Protein AF-A0A835YB53-F1 (afdb_monomer_lite)

Secondary structure (DSSP, 8-state):
-------SS-TTTT----EEEE-TT-SSPEEE-HHHHTTTBHHHHTSPPPTTSPPEEEE-TT-BPTT-SSBPPHHHHHHHHHHHHHHTTS-TT------SBHHHHHHHHHHHHHTTB-HHHHHHHHHHHHH-TT-EEEEEETTEEEEEESSSEEEEEETTEEEEEE-TTT-S-S-EEEE-HHHHTTTTTTHHHHHHHHHHHHHHHHHHTT-HHHHHHHHHHHHHHHTTGGGBTTTTTHHHHS-HHHHHT--HHHHHHHHHHHHHH--S-------SEEEEE--SHHHHHHHT--TT-EEEEEEEE-STTEEEEEETTEEEEEE--SS---HHHHHHHHHHHHHHHHH--

Structure (mmCIF, N/CA/C/O backbone):
data_AF-A0A835YB53-F1
#
_entry.id   AF-A0A835YB53-F1
#
loop_
_atom_site.group_PDB
_atom_site.id
_atom_site.type_symbol
_atom_site.label_atom_id
_atom_site.label_alt_id
_atom_site.label_comp_id
_atom_site.label_asym_id
_atom_site.label_entity_id
_atom_site.label_seq_id
_atom_site.pdbx_PDB_ins_code
_atom_site.Cartn_x
_atom_site.Cartn_y
_atom_site.Cartn_z
_atom_site.occupancy
_atom_site.B_iso_or_equiv
_atom_site.auth_seq_id
_atom_site.auth_comp_id
_atom_site.auth_asym_id
_atom_site.auth_atom_id
_atom_site.pdbx_PDB_model_num
ATOM 1 N N . MET A 1 1 ? -33.691 -29.626 8.135 1.00 42.00 1 MET A N 1
ATOM 2 C CA . MET A 1 1 ? -33.142 -28.357 8.665 1.00 42.00 1 MET A CA 1
ATOM 3 C C . MET A 1 1 ? -33.531 -27.221 7.731 1.00 42.00 1 MET A C 1
ATOM 5 O O . MET A 1 1 ? -33.047 -27.177 6.607 1.00 42.00 1 MET A O 1
ATOM 9 N N . ALA A 1 2 ? -34.463 -26.361 8.144 1.00 35.12 2 ALA A N 1
ATOM 10 C CA . ALA A 1 2 ? -34.908 -25.233 7.330 1.00 35.12 2 ALA A CA 1
ATOM 11 C C . ALA A 1 2 ? -33.816 -24.149 7.291 1.00 35.12 2 ALA A C 1
ATOM 13 O O . ALA A 1 2 ? -33.402 -23.645 8.334 1.00 35.12 2 ALA A O 1
ATOM 14 N N . LYS A 1 3 ? -33.339 -23.796 6.090 1.00 44.06 3 LYS A N 1
ATOM 15 C CA . LYS A 1 3 ? -32.447 -22.647 5.881 1.00 44.06 3 LYS A CA 1
ATOM 16 C C . LYS A 1 3 ? -33.214 -21.373 6.246 1.00 44.06 3 LYS A C 1
ATOM 18 O O . LYS A 1 3 ? -34.128 -20.974 5.528 1.00 44.06 3 LYS A O 1
ATOM 23 N N . ARG A 1 4 ? -32.856 -20.753 7.373 1.00 47.12 4 ARG A N 1
ATOM 24 C CA . ARG A 1 4 ? -33.395 -19.464 7.827 1.00 47.12 4 ARG A CA 1
ATOM 25 C C . ARG A 1 4 ? -33.075 -18.413 6.752 1.00 47.12 4 ARG A C 1
ATOM 27 O O . ARG A 1 4 ? -31.906 -18.102 6.532 1.00 47.12 4 ARG A O 1
ATOM 34 N N . LYS A 1 5 ? -34.094 -17.914 6.041 1.00 45.28 5 LYS A N 1
ATOM 35 C CA . LYS A 1 5 ? -33.962 -16.753 5.145 1.00 45.28 5 LYS A CA 1
ATOM 36 C C . LYS A 1 5 ? -33.537 -15.563 6.011 1.00 45.28 5 LYS A C 1
ATOM 38 O O . LYS A 1 5 ? -34.295 -15.171 6.894 1.00 45.28 5 LYS A O 1
ATOM 43 N N . ARG A 1 6 ? -32.326 -15.036 5.802 1.00 48.75 6 ARG A N 1
ATOM 44 C CA . ARG A 1 6 ? -31.906 -13.762 6.402 1.00 48.75 6 ARG A CA 1
ATOM 45 C C . ARG A 1 6 ? -32.779 -12.664 5.794 1.00 48.75 6 ARG A C 1
ATOM 47 O O . ARG A 1 6 ? -32.814 -12.536 4.571 1.00 48.75 6 ARG A O 1
ATOM 54 N N . GLY A 1 7 ? -33.536 -11.967 6.638 1.00 51.72 7 GLY A N 1
ATOM 55 C CA . GLY A 1 7 ? -34.230 -10.742 6.255 1.00 51.72 7 GLY A CA 1
ATOM 56 C C . GLY A 1 7 ? -33.231 -9.615 5.961 1.00 51.72 7 GLY A C 1
ATOM 57 O O . GLY A 1 7 ? -32.035 -9.789 6.201 1.00 51.72 7 GLY A O 1
ATOM 58 N N . PRO A 1 8 ? -33.704 -8.485 5.414 1.00 53.25 8 PRO A N 1
ATOM 59 C CA . PRO A 1 8 ? -32.881 -7.299 5.170 1.00 53.25 8 PRO A CA 1
ATOM 60 C C . PRO A 1 8 ? -32.397 -6.623 6.463 1.00 53.25 8 PRO A C 1
ATOM 62 O O . PRO A 1 8 ? -31.444 -5.851 6.415 1.00 53.25 8 PRO A O 1
ATOM 65 N N . ASP A 1 9 ? -33.010 -6.944 7.603 1.00 55.47 9 ASP A N 1
ATOM 66 C CA . ASP A 1 9 ? -32.601 -6.458 8.915 1.00 55.47 9 ASP A CA 1
ATOM 67 C C . ASP A 1 9 ? -31.325 -7.190 9.357 1.00 55.47 9 ASP A C 1
ATOM 69 O O . ASP A 1 9 ? -31.283 -8.422 9.470 1.00 55.47 9 ASP A O 1
ATOM 73 N N . GLY A 1 10 ? -30.239 -6.430 9.527 1.00 59.22 10 GLY A N 1
ATOM 74 C CA . GLY A 1 10 ? -28.956 -6.961 9.976 1.00 59.22 10 GLY A CA 1
ATOM 75 C C . GLY A 1 10 ? -29.070 -7.650 11.345 1.00 59.22 10 GLY A C 1
ATOM 76 O O . GLY A 1 10 ? -30.003 -7.382 12.097 1.00 59.22 10 GLY A O 1
ATOM 77 N N . PRO A 1 11 ? -28.110 -8.511 11.726 1.00 64.00 11 PRO A N 1
ATOM 78 C CA . PRO A 1 11 ? -28.128 -9.273 12.983 1.00 64.00 11 PRO A CA 1
ATOM 79 C C . PRO A 1 11 ? -28.218 -8.437 14.279 1.00 64.00 11 PRO A C 1
ATOM 81 O O . PRO A 1 11 ? -28.291 -9.023 15.356 1.00 64.00 11 PRO A O 1
ATOM 84 N N . LEU A 1 12 ? -28.192 -7.103 14.189 1.00 69.25 12 LEU A N 1
ATOM 85 C CA . LEU A 1 12 ? -28.207 -6.158 15.307 1.00 69.25 12 LEU A CA 1
ATOM 86 C C . LEU A 1 12 ? -29.325 -5.110 15.221 1.00 69.25 12 LEU A C 1
ATOM 88 O O . LEU A 1 12 ? -29.308 -4.185 16.022 1.00 69.25 12 LEU A O 1
ATOM 92 N N . SER A 1 13 ? -30.289 -5.226 14.297 1.00 64.38 13 SER A N 1
ATOM 93 C CA . SER A 1 13 ? -31.378 -4.233 14.160 1.00 64.38 13 SER A CA 1
ATOM 94 C C . SER A 1 13 ? -32.133 -3.963 15.468 1.00 64.38 13 SER A C 1
ATOM 96 O O . SER A 1 13 ? -32.636 -2.862 15.672 1.00 64.38 13 SER A O 1
ATOM 98 N N . ASP A 1 14 ? -32.154 -4.954 16.363 1.00 69.56 14 ASP A N 1
ATOM 99 C CA . ASP A 1 14 ? -32.942 -4.942 17.596 1.00 69.56 14 ASP A CA 1
ATOM 100 C C . ASP A 1 14 ? -32.081 -4.787 18.868 1.00 69.56 14 ASP A C 1
ATOM 102 O O . ASP A 1 14 ? -32.617 -4.799 19.976 1.00 69.56 14 ASP A O 1
ATOM 106 N N . SER A 1 15 ? -30.751 -4.668 18.744 1.00 80.75 15 SER A N 1
ATOM 107 C CA . SER A 1 15 ? -29.845 -4.528 19.894 1.00 80.75 15 SER A CA 1
ATOM 108 C C . SER A 1 15 ? -29.318 -3.097 19.982 1.00 80.75 15 SER A C 1
ATOM 110 O O . SER A 1 15 ? -28.676 -2.644 19.037 1.00 80.75 15 SER A O 1
ATOM 112 N N . PRO A 1 16 ? -29.519 -2.378 21.101 1.00 86.75 16 PRO A N 1
ATOM 113 C CA . PRO A 1 16 ? -28.898 -1.074 21.278 1.00 86.75 16 PRO A CA 1
ATOM 114 C C . PRO A 1 16 ? -27.367 -1.213 21.416 1.00 86.75 16 PRO A C 1
ATOM 116 O O . PRO A 1 16 ? -26.890 -2.237 21.921 1.00 86.75 16 PRO A O 1
ATOM 119 N N . PRO A 1 17 ? -26.594 -0.189 21.011 1.00 91.62 17 PRO A N 1
ATOM 120 C CA . PRO A 1 17 ? -25.163 -0.108 21.293 1.00 91.62 17 PRO A CA 1
ATOM 121 C C . PRO A 1 17 ? -24.882 -0.131 22.803 1.00 91.62 17 PRO A C 1
ATOM 123 O O . PRO A 1 17 ? -25.470 0.637 23.562 1.00 91.62 17 PRO A O 1
ATOM 126 N N . ASP A 1 18 ? -23.970 -1.001 23.233 1.00 93.25 18 ASP A N 1
ATOM 127 C CA . ASP A 1 18 ? -23.586 -1.241 24.633 1.00 93.25 18 ASP A CA 1
ATOM 128 C C . ASP A 1 18 ? -22.121 -0.858 24.930 1.00 93.25 18 ASP A C 1
ATOM 130 O O . ASP A 1 18 ? -21.616 -1.083 26.032 1.00 93.25 18 ASP A O 1
ATOM 134 N N . LEU A 1 19 ? -21.435 -0.252 23.957 1.00 95.19 19 LEU A N 1
ATOM 135 C CA . LEU A 1 19 ? -20.075 0.272 24.061 1.00 95.19 19 LEU A CA 1
ATOM 136 C C . LEU A 1 19 ? -20.042 1.738 23.617 1.00 95.19 19 LEU A C 1
ATOM 138 O O . LEU A 1 19 ? -20.532 2.078 22.540 1.00 95.19 19 LEU A O 1
ATOM 142 N N . HIS A 1 20 ? -19.411 2.594 24.418 1.00 96.25 20 HIS A N 1
ATOM 143 C CA . HIS A 1 20 ? -19.187 4.007 24.122 1.00 96.25 20 HIS A CA 1
ATOM 144 C C . HIS A 1 20 ? -17.694 4.285 23.973 1.00 96.25 20 HIS A C 1
ATOM 146 O O . HIS A 1 20 ? -16.944 4.221 24.947 1.00 96.25 20 HIS A O 1
ATOM 152 N N . ILE A 1 21 ? -17.261 4.625 22.761 1.00 97.44 21 ILE A N 1
ATOM 153 C CA . ILE A 1 21 ? -15.858 4.928 22.473 1.00 97.44 21 ILE A CA 1
ATOM 154 C C . ILE A 1 21 ? -15.637 6.432 22.612 1.00 97.44 21 ILE A C 1
ATOM 156 O O . ILE A 1 21 ? -16.241 7.229 21.890 1.00 97.44 21 ILE A O 1
ATOM 160 N N . LEU A 1 22 ? -14.778 6.825 23.548 1.00 97.31 22 LEU A N 1
ATOM 161 C CA . LEU A 1 22 ? -14.432 8.220 23.808 1.00 97.31 22 LEU A CA 1
ATOM 162 C C . LEU A 1 22 ? -13.214 8.580 22.958 1.00 97.31 22 LEU A C 1
ATOM 164 O O . LEU A 1 22 ? -12.180 7.927 23.064 1.00 97.31 22 LEU A O 1
ATOM 168 N N . VAL A 1 23 ? -13.311 9.619 22.129 1.00 96.81 23 VAL A N 1
ATOM 169 C CA . VAL A 1 23 ? -12.220 10.049 21.238 1.00 96.81 23 VAL A CA 1
ATOM 170 C C . VAL A 1 23 ? -11.933 11.530 21.448 1.00 96.81 23 VAL A C 1
ATOM 172 O O . VAL A 1 23 ? -12.825 12.300 21.806 1.00 96.81 23 VAL A O 1
ATOM 175 N N . ALA A 1 24 ? -10.674 11.937 21.282 1.00 93.25 24 ALA A N 1
ATOM 176 C CA . ALA A 1 24 ? -10.279 13.325 21.482 1.00 93.25 24 ALA A CA 1
ATOM 177 C C . ALA A 1 24 ? -11.015 14.258 20.506 1.00 93.25 24 ALA A C 1
ATOM 179 O O . ALA A 1 24 ? -11.226 13.921 19.341 1.00 93.25 24 ALA A O 1
ATOM 180 N N . GLY A 1 25 ? -11.403 15.442 20.989 1.00 90.06 25 GLY A N 1
ATOM 181 C CA . GLY A 1 25 ? -12.075 16.459 20.174 1.00 90.06 25 GLY A CA 1
ATOM 182 C C . GLY A 1 25 ? -13.546 16.174 19.850 1.00 90.06 25 GLY A C 1
ATOM 183 O O . GLY A 1 25 ? -14.129 16.907 19.055 1.00 90.06 25 GLY A O 1
ATOM 184 N N . ARG A 1 26 ? -14.157 15.144 20.450 1.00 94.31 26 ARG A N 1
ATOM 185 C CA . ARG A 1 26 ? -15.582 14.831 20.287 1.00 94.31 26 ARG A CA 1
ATOM 186 C C . ARG A 1 26 ? -16.303 14.885 21.634 1.00 94.31 26 ARG A C 1
ATOM 188 O O . ARG A 1 26 ? -15.835 14.290 22.602 1.00 94.31 26 ARG A O 1
ATOM 195 N N . GLU A 1 27 ? -17.431 15.593 21.684 1.00 91.50 27 GLU A N 1
ATOM 196 C CA . GLU A 1 27 ? -18.268 15.683 22.891 1.00 91.50 27 GLU A CA 1
ATOM 197 C C . GLU A 1 27 ? -19.081 14.402 23.113 1.00 91.50 27 GLU A C 1
ATOM 199 O O . GLU A 1 27 ? -19.131 13.878 24.224 1.00 91.50 27 GLU A O 1
ATOM 204 N N . GLU A 1 28 ? -19.674 13.865 22.044 1.00 95.19 28 GLU A N 1
ATOM 205 C CA . GLU A 1 28 ? -20.476 12.643 22.100 1.00 95.19 28 GLU A CA 1
ATOM 206 C C . GLU A 1 28 ? -19.634 11.388 21.822 1.00 95.19 28 GLU A C 1
ATOM 208 O O . GLU A 1 28 ? -18.841 11.377 20.874 1.00 95.19 28 GLU A O 1
ATOM 213 N N . PRO A 1 29 ? -19.818 10.299 22.589 1.00 95.75 29 PRO A N 1
ATOM 214 C CA . PRO A 1 29 ? -19.132 9.039 22.334 1.00 95.75 29 PRO A CA 1
ATOM 215 C C . PRO A 1 29 ? -19.563 8.421 20.999 1.00 95.75 29 PRO A C 1
ATOM 217 O O . PRO A 1 29 ? -20.698 8.588 20.556 1.00 95.75 29 PRO A O 1
ATOM 220 N N . LEU A 1 30 ? -18.676 7.641 20.380 1.00 96.00 30 LEU A N 1
ATOM 221 C CA . LEU A 1 30 ? -19.058 6.789 19.254 1.00 96.00 30 LEU A CA 1
ATOM 222 C C . LEU A 1 30 ? -19.761 5.533 19.793 1.00 96.00 30 LEU A C 1
ATOM 224 O O . LEU A 1 30 ? -19.142 4.783 20.557 1.00 96.00 30 LEU A O 1
ATOM 228 N N . PRO A 1 31 ? -21.024 5.275 19.414 1.00 95.38 31 PRO A N 1
ATOM 229 C CA . PRO A 1 31 ? -21.736 4.086 19.853 1.00 95.38 31 PRO A CA 1
ATOM 230 C C . PRO A 1 31 ? -21.292 2.855 19.053 1.00 95.38 31 PRO A C 1
ATOM 232 O O . PRO A 1 31 ? -21.197 2.891 17.823 1.00 95.38 31 PRO A O 1
ATOM 235 N N . ALA A 1 32 ? -21.065 1.737 19.739 1.00 95.31 32 ALA A N 1
ATOM 236 C CA . ALA A 1 32 ? -20.763 0.453 19.118 1.00 95.31 32 ALA A CA 1
ATOM 237 C C . ALA A 1 32 ? -21.329 -0.727 19.925 1.00 95.31 32 ALA A C 1
ATOM 239 O O . ALA A 1 32 ? -21.814 -0.572 21.043 1.00 95.31 32 ALA A O 1
ATOM 240 N N . HIS A 1 33 ? -21.245 -1.922 19.346 1.00 94.50 33 HIS A N 1
ATOM 241 C CA . HIS A 1 33 ? -21.621 -3.177 19.983 1.00 94.50 33 HIS A CA 1
ATOM 242 C C . HIS A 1 33 ? -20.369 -3.900 20.471 1.00 94.50 33 HIS A C 1
ATOM 244 O O . HIS A 1 33 ? -19.567 -4.389 19.666 1.00 94.50 33 HIS A O 1
ATOM 250 N N . ARG A 1 34 ? -20.225 -4.017 21.788 1.00 93.81 34 ARG A N 1
ATOM 251 C CA . ARG A 1 34 ? -19.113 -4.703 22.441 1.00 93.81 34 ARG A CA 1
ATOM 252 C C . ARG A 1 34 ? -18.959 -6.127 21.917 1.00 93.81 34 ARG A C 1
ATOM 254 O O . ARG A 1 34 ? -17.854 -6.521 21.569 1.00 93.81 34 ARG A O 1
ATOM 261 N N . ARG A 1 35 ? -20.069 -6.864 21.789 1.00 92.06 35 ARG A N 1
ATOM 262 C CA . ARG A 1 35 ? -20.091 -8.250 21.279 1.00 92.06 35 ARG A CA 1
ATOM 263 C C . ARG A 1 35 ? -19.548 -8.402 19.861 1.00 92.06 35 ARG A C 1
ATOM 265 O O . ARG A 1 35 ? -19.091 -9.481 19.508 1.00 92.06 35 ARG A O 1
ATOM 272 N N . VAL A 1 36 ? -19.660 -7.364 19.033 1.00 93.31 36 VAL A N 1
ATOM 273 C CA . VAL A 1 36 ? -19.078 -7.373 17.686 1.00 93.31 36 VAL A CA 1
ATOM 274 C C . VAL A 1 36 ? -17.593 -7.097 17.793 1.00 93.31 36 VAL A C 1
ATOM 276 O O . VAL A 1 36 ? -16.787 -7.871 17.292 1.00 93.31 36 VAL A O 1
ATOM 279 N N . LEU A 1 37 ? -17.230 -6.001 18.459 1.00 95.62 37 LEU A N 1
ATOM 280 C CA . LEU A 1 37 ? -15.846 -5.552 18.504 1.00 95.62 37 LEU A CA 1
ATOM 281 C C . LEU A 1 37 ? -14.935 -6.515 19.273 1.00 95.62 37 LEU A C 1
ATOM 283 O O . LEU A 1 37 ? -13.789 -6.660 18.875 1.00 95.62 37 LEU A O 1
ATOM 287 N N . SER A 1 38 ? -15.421 -7.234 20.289 1.00 95.06 38 SER A N 1
ATOM 288 C CA . SER A 1 38 ? -14.625 -8.239 21.012 1.00 95.06 38 SER A CA 1
ATOM 289 C C . SER A 1 38 ? -14.175 -9.406 20.127 1.00 95.06 38 SER A C 1
ATOM 291 O O . SER A 1 38 ? -13.165 -10.034 20.409 1.00 95.06 38 SER A O 1
ATOM 293 N N . LEU A 1 39 ? -14.880 -9.684 19.022 1.00 94.12 39 LEU A N 1
ATOM 294 C CA . LEU A 1 39 ? -14.461 -10.698 18.043 1.00 94.12 39 LEU A CA 1
ATOM 295 C C . LEU A 1 39 ? -13.288 -10.229 17.174 1.00 94.12 39 LEU A C 1
ATOM 297 O O . LEU A 1 39 ? -12.616 -11.051 16.555 1.00 94.12 39 LEU A O 1
ATOM 301 N N . PHE A 1 40 ? -13.080 -8.914 17.084 1.00 95.38 40 PHE A N 1
ATOM 302 C CA . PHE A 1 40 ? -12.154 -8.302 16.135 1.00 95.38 40 PHE A CA 1
ATOM 303 C C . PHE A 1 40 ? -11.129 -7.374 16.782 1.00 95.38 40 PHE A C 1
ATOM 305 O O . PHE A 1 40 ? -10.288 -6.871 16.056 1.00 95.38 40 PHE A O 1
ATOM 312 N N . SER A 1 41 ? -11.178 -7.139 18.094 1.00 96.94 41 SER A N 1
ATOM 313 C CA . SER A 1 41 ? -10.250 -6.294 18.845 1.00 96.94 41 SER A CA 1
ATOM 314 C C . SER A 1 41 ? -9.908 -6.961 20.171 1.00 96.94 41 SER A C 1
ATOM 316 O O . SER A 1 41 ? -10.760 -7.076 21.055 1.00 96.94 41 SER A O 1
ATOM 318 N N . GLY A 1 42 ? -8.638 -7.339 20.329 1.00 95.50 42 GLY A N 1
ATOM 319 C CA . GLY A 1 42 ? -8.133 -7.903 21.583 1.00 95.50 42 GLY A CA 1
ATOM 320 C C . GLY A 1 42 ? -8.248 -6.932 22.763 1.00 95.50 42 GLY A C 1
ATOM 321 O O . GLY A 1 42 ? -8.465 -7.357 23.896 1.00 95.50 42 GLY A O 1
ATOM 322 N N . VAL A 1 43 ? -8.182 -5.620 22.505 1.00 95.88 43 VAL A N 1
ATOM 323 C CA . VAL A 1 43 ? -8.392 -4.595 23.541 1.00 95.88 43 VAL A CA 1
ATOM 324 C C . VAL A 1 43 ? -9.839 -4.591 24.027 1.00 95.88 43 VAL A C 1
ATOM 326 O O . VAL A 1 43 ? -10.070 -4.578 25.234 1.00 95.88 43 VAL A O 1
ATOM 329 N N . VAL A 1 44 ? -10.817 -4.626 23.114 1.00 95.56 44 VAL A N 1
ATOM 330 C CA . VAL A 1 44 ? -12.240 -4.604 23.491 1.00 95.56 44 VAL A CA 1
ATOM 331 C C . VAL A 1 44 ? -12.660 -5.889 24.201 1.00 95.56 44 VAL A C 1
ATOM 333 O O . VAL A 1 44 ? -13.456 -5.828 25.141 1.00 95.56 44 VAL A O 1
ATOM 336 N N . ASP A 1 45 ? -12.114 -7.037 23.798 1.00 93.88 45 ASP A N 1
ATOM 337 C CA . ASP A 1 45 ? -12.358 -8.317 24.472 1.00 93.88 45 ASP A CA 1
ATOM 338 C C . ASP A 1 45 ? -11.983 -8.256 25.964 1.00 93.88 45 ASP A C 1
ATOM 340 O O . ASP A 1 45 ? -12.768 -8.658 26.826 1.00 93.88 45 ASP A O 1
ATOM 344 N N . GLY A 1 46 ? -10.851 -7.617 26.281 1.00 92.06 46 GLY A N 1
ATOM 345 C CA . GLY A 1 46 ? -10.343 -7.457 27.645 1.00 92.06 46 GLY A CA 1
ATOM 346 C C . GLY A 1 46 ? -10.994 -6.358 28.497 1.00 92.06 46 GLY A C 1
ATOM 347 O O . GLY A 1 46 ? -10.634 -6.219 29.667 1.00 92.06 46 GLY A O 1
ATOM 348 N N . LEU A 1 47 ? -11.927 -5.556 27.968 1.00 92.44 47 LEU A N 1
ATOM 349 C CA . LEU A 1 47 ? -12.540 -4.470 28.748 1.00 92.44 47 LEU A CA 1
ATOM 350 C C . LEU A 1 47 ? -13.377 -5.021 29.924 1.00 92.44 47 LEU A C 1
ATOM 352 O O . LEU A 1 47 ? -14.029 -6.054 29.787 1.00 92.44 47 LEU A O 1
ATOM 356 N N . PRO A 1 48 ? -13.481 -4.338 31.073 1.00 89.00 48 PRO A N 1
ATOM 357 C CA . PRO A 1 48 ? -14.427 -4.740 32.113 1.00 89.00 48 PRO A CA 1
ATOM 358 C C . PRO A 1 48 ? -15.870 -4.598 31.606 1.00 89.00 48 PRO A C 1
ATOM 360 O O . PRO A 1 48 ? -16.168 -3.705 30.815 1.00 89.00 48 PRO A O 1
ATOM 363 N N . SER A 1 49 ? -16.764 -5.497 32.018 1.00 82.88 49 SER A N 1
ATOM 364 C CA . SER A 1 49 ? -18.200 -5.361 31.734 1.00 82.88 49 SER A CA 1
ATOM 365 C C . SER A 1 49 ? -18.868 -4.553 32.840 1.00 82.88 49 SER A C 1
ATOM 367 O O . SER A 1 49 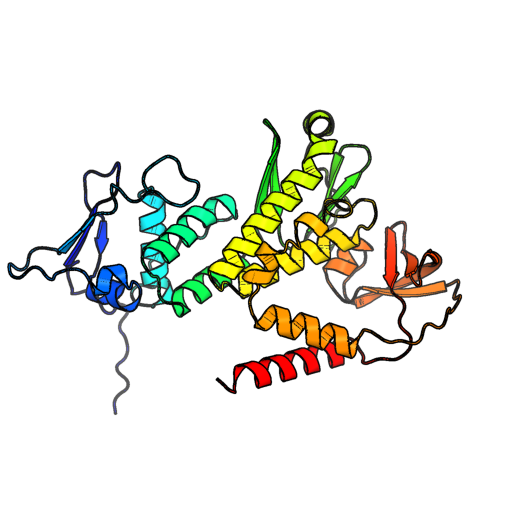? -18.642 -4.827 34.019 1.00 82.88 49 SER A O 1
ATOM 369 N N . ASN A 1 50 ? -19.713 -3.594 32.470 1.00 81.94 50 ASN A N 1
ATOM 370 C CA . ASN A 1 50 ? -20.507 -2.846 33.437 1.00 81.94 50 ASN A CA 1
ATOM 371 C C . ASN A 1 50 ? -21.670 -3.707 33.955 1.00 81.94 50 ASN A C 1
ATOM 373 O O . ASN A 1 50 ? -22.448 -4.264 33.181 1.00 81.94 50 ASN A O 1
ATOM 377 N N . THR A 1 51 ? -21.784 -3.832 35.277 1.00 78.12 51 THR A N 1
ATOM 378 C CA . THR A 1 51 ? -22.818 -4.642 35.946 1.00 78.12 51 THR A CA 1
ATOM 379 C C . THR A 1 51 ? -24.143 -3.903 36.129 1.00 78.12 51 THR A C 1
ATOM 381 O O . THR A 1 51 ? -25.156 -4.533 36.421 1.00 78.12 51 THR A O 1
ATOM 384 N N . ASP A 1 52 ? -24.151 -2.583 35.944 1.00 82.44 52 ASP A N 1
ATOM 385 C CA . ASP A 1 52 ? -25.309 -1.697 36.104 1.00 82.44 52 ASP A CA 1
ATOM 386 C C . ASP A 1 52 ? -26.142 -1.530 34.818 1.00 82.44 52 ASP A C 1
ATOM 388 O O . ASP A 1 52 ? -27.141 -0.813 34.812 1.00 82.44 52 ASP A O 1
ATOM 392 N N . GLY A 1 53 ? -25.746 -2.200 33.730 1.00 79.31 53 GLY A N 1
ATOM 393 C CA . GLY A 1 53 ? -26.407 -2.115 32.426 1.00 79.31 53 GLY A CA 1
ATOM 394 C C . GLY A 1 53 ? -26.090 -0.842 31.636 1.00 79.31 53 GLY A C 1
ATOM 395 O O . GLY A 1 53 ? -26.657 -0.650 30.561 1.00 79.31 53 GLY A O 1
ATOM 396 N N . SER A 1 54 ? -25.194 0.019 32.132 1.00 86.88 54 SER A N 1
ATOM 397 C CA . SER A 1 54 ? -24.716 1.183 31.384 1.00 86.88 54 SER A CA 1
ATOM 398 C C . SER A 1 54 ? -23.747 0.775 30.261 1.00 86.88 54 SER A C 1
ATOM 400 O O . SER A 1 54 ? -23.048 -0.239 30.386 1.00 86.88 54 SER A O 1
ATOM 402 N N . PRO A 1 55 ? -23.656 1.552 29.162 1.00 89.81 55 PRO A N 1
ATOM 403 C CA . PRO A 1 55 ? -22.683 1.290 28.108 1.00 89.81 55 PRO A CA 1
ATOM 404 C C . PRO A 1 55 ? -21.252 1.288 28.649 1.00 89.81 55 PRO A C 1
ATOM 406 O O . PRO A 1 55 ? -20.854 2.184 29.395 1.00 89.81 55 PRO A O 1
ATOM 409 N N . THR A 1 56 ? -20.462 0.295 28.246 1.00 93.75 56 THR A N 1
ATOM 410 C CA . THR A 1 56 ? -19.058 0.196 28.659 1.00 93.75 56 THR A CA 1
ATOM 411 C C . THR A 1 56 ? -18.259 1.339 28.018 1.00 93.75 56 THR A C 1
ATOM 413 O O . THR A 1 56 ? -18.296 1.476 26.793 1.00 93.75 56 THR A O 1
ATOM 416 N N . PRO A 1 57 ? -17.521 2.161 28.784 1.00 94.19 57 PRO A N 1
ATOM 417 C CA . PRO A 1 57 ? -16.660 3.184 28.208 1.00 94.19 57 PRO A CA 1
ATOM 418 C C . PRO A 1 57 ? -15.348 2.571 27.701 1.00 94.19 57 PRO A C 1
ATOM 420 O O . PRO A 1 57 ? -14.684 1.815 28.410 1.00 94.19 57 PRO A O 1
ATOM 423 N N . TRP A 1 58 ? -14.938 2.946 26.492 1.00 96.12 58 TRP A N 1
ATOM 424 C CA . TRP A 1 58 ? -13.610 2.669 25.948 1.00 96.12 58 TRP A CA 1
ATOM 425 C C . TRP A 1 58 ? -12.924 3.989 25.597 1.00 96.12 58 TRP A C 1
ATOM 427 O O . TRP A 1 58 ? -13.325 4.672 24.658 1.00 96.12 58 TRP A O 1
ATOM 437 N N . ASP A 1 59 ? -11.922 4.386 26.383 1.00 96.19 59 ASP A N 1
ATOM 438 C CA . ASP A 1 59 ? -11.294 5.704 26.258 1.00 96.19 59 ASP A CA 1
ATOM 439 C C . ASP A 1 59 ? -10.058 5.686 25.347 1.00 96.19 59 ASP A C 1
ATOM 441 O O . ASP A 1 59 ? -9.023 5.120 25.696 1.00 96.19 59 ASP A O 1
ATOM 445 N N . LEU A 1 60 ? -10.165 6.340 24.189 1.00 96.94 60 LEU A N 1
ATOM 446 C CA . LEU A 1 60 ? -9.093 6.536 23.210 1.00 96.94 60 LEU A CA 1
ATOM 447 C C . LEU A 1 60 ? -8.559 7.977 23.191 1.00 96.94 60 LEU A C 1
ATOM 449 O O . LEU A 1 60 ? -7.712 8.303 22.362 1.00 96.94 60 LEU A O 1
ATOM 453 N N . ARG A 1 61 ? -9.010 8.867 24.088 1.00 96.44 61 ARG A N 1
ATOM 454 C CA . ARG A 1 61 ? -8.634 10.298 24.069 1.00 96.44 61 ARG A CA 1
ATOM 455 C C . ARG A 1 61 ? -7.140 10.551 24.279 1.00 96.44 61 ARG A C 1
ATOM 457 O O . ARG A 1 61 ? -6.649 11.605 23.888 1.00 96.44 61 ARG A O 1
ATOM 464 N N . GLY A 1 62 ? -6.432 9.605 24.896 1.00 94.88 62 GLY A N 1
ATOM 465 C CA . GLY A 1 62 ? -4.982 9.649 25.099 1.00 94.88 62 GLY A CA 1
ATOM 466 C C . GLY A 1 62 ? -4.172 8.794 24.121 1.00 94.88 62 GLY A C 1
ATOM 467 O O . GLY A 1 62 ? -2.952 8.746 24.251 1.00 94.88 62 GLY A O 1
ATOM 468 N N . LEU A 1 63 ? -4.813 8.097 23.173 1.00 96.44 63 LEU A N 1
ATOM 469 C CA . LEU A 1 63 ? -4.109 7.219 22.240 1.00 96.44 63 LEU A CA 1
ATOM 470 C C . LEU A 1 63 ? -3.395 8.054 21.171 1.00 96.44 63 LEU A C 1
ATOM 472 O O . LEU A 1 63 ? -4.046 8.628 20.301 1.00 96.44 63 LEU A O 1
ATOM 476 N N . VAL A 1 64 ? -2.064 8.089 21.225 1.00 97.00 64 VAL A N 1
ATOM 477 C CA . VAL A 1 64 ? -1.200 8.717 20.214 1.00 97.00 64 VAL A CA 1
ATOM 478 C C . VAL A 1 64 ? -0.582 7.616 19.358 1.00 97.00 64 VAL A C 1
ATOM 480 O O . VAL A 1 64 ? 0.039 6.695 19.886 1.00 97.00 64 VAL A O 1
ATOM 483 N N . LEU A 1 65 ? -0.788 7.689 18.043 1.00 96.12 65 LEU A N 1
ATOM 484 C CA . LEU A 1 65 ? -0.268 6.699 17.100 1.00 96.12 65 LEU A CA 1
ATOM 485 C C . LEU A 1 65 ? 1.213 6.959 16.789 1.00 96.12 65 LEU A C 1
ATOM 487 O O . LEU A 1 65 ? 1.703 8.081 16.902 1.00 96.12 65 LEU A O 1
ATOM 491 N N . GLU A 1 66 ? 1.929 5.913 16.376 1.00 93.06 66 GLU A N 1
ATOM 492 C CA . GLU A 1 66 ? 3.337 6.013 15.976 1.00 93.06 66 GLU A CA 1
ATOM 493 C C . GLU A 1 66 ? 3.528 7.079 14.878 1.00 93.06 66 GLU A C 1
ATOM 495 O O . GLU A 1 66 ? 2.908 7.012 13.819 1.00 93.06 66 GLU A O 1
ATOM 500 N N . GLY A 1 67 ? 4.404 8.058 15.128 1.00 89.12 67 GLY A N 1
ATOM 501 C CA . GLY A 1 67 ? 4.708 9.139 14.183 1.00 89.12 67 GLY A CA 1
ATOM 502 C C . GLY A 1 67 ? 3.751 10.335 14.224 1.00 89.12 67 GLY A C 1
ATOM 503 O O . GLY A 1 67 ? 4.020 11.330 13.555 1.00 89.12 67 GLY A O 1
ATOM 504 N N . GLU A 1 68 ? 2.689 10.281 15.030 1.00 92.31 68 GLU A N 1
ATOM 505 C CA . GLU A 1 68 ? 1.755 11.392 15.222 1.00 92.31 68 GLU A CA 1
ATOM 506 C C . GLU A 1 68 ? 2.131 12.240 16.446 1.00 92.31 68 GLU A C 1
ATOM 508 O O . GLU A 1 68 ? 2.710 11.757 17.420 1.00 92.31 68 GLU A O 1
ATOM 513 N N . SER A 1 69 ? 1.789 13.529 16.410 1.00 92.38 69 SER A N 1
ATOM 514 C CA . SER A 1 69 ? 2.051 14.473 17.510 1.00 92.38 69 SER A CA 1
ATOM 515 C C . SER A 1 69 ? 0.864 14.662 18.456 1.00 92.38 69 SER A C 1
ATOM 517 O O . SER A 1 69 ? 1.001 15.318 19.491 1.00 92.38 69 SER A O 1
ATOM 519 N N . GLY A 1 70 ? -0.300 14.107 18.115 1.00 94.19 70 GLY A N 1
ATOM 520 C CA . GLY A 1 70 ? -1.538 14.277 18.864 1.00 94.19 70 GLY A CA 1
ATOM 521 C C . GLY A 1 70 ? -2.382 13.004 18.934 1.00 94.19 70 GLY A C 1
ATOM 522 O O . GLY A 1 70 ? -2.044 11.994 18.313 1.00 94.19 70 GLY A O 1
ATOM 523 N N . PRO A 1 71 ? -3.479 13.039 19.711 1.00 95.94 71 PRO A N 1
ATOM 524 C CA . PRO A 1 71 ? -4.383 11.906 19.834 1.00 95.94 71 PRO A CA 1
ATOM 525 C C . PRO A 1 71 ? -5.003 11.493 18.498 1.00 95.94 71 PRO A C 1
ATOM 527 O O . PRO A 1 71 ? -5.198 12.320 17.605 1.00 95.94 71 PRO A O 1
ATOM 530 N N . VAL A 1 72 ? -5.381 10.219 18.396 1.00 96.31 72 VAL A N 1
ATOM 531 C CA . VAL A 1 72 ? -6.062 9.675 17.221 1.00 96.31 72 VAL A CA 1
ATOM 532 C C . VAL A 1 72 ? -7.338 10.463 16.909 1.00 96.31 72 VAL A C 1
ATOM 534 O O . VAL A 1 72 ? -8.179 10.714 17.775 1.00 96.31 72 VAL A O 1
ATOM 537 N N . ALA A 1 73 ? -7.488 10.852 15.644 1.00 95.12 73 ALA A N 1
ATOM 538 C CA . ALA A 1 73 ? -8.659 11.582 15.186 1.00 95.12 73 ALA A CA 1
ATOM 539 C C . ALA A 1 73 ? -9.908 10.684 15.160 1.00 95.12 73 ALA A C 1
ATOM 541 O O . ALA A 1 73 ? -9.849 9.516 14.765 1.00 95.12 73 ALA A O 1
ATOM 542 N N . SER A 1 74 ? -11.067 11.260 15.489 1.00 95.31 74 SER A N 1
ATOM 543 C CA . SER A 1 74 ? -12.372 10.578 15.454 1.00 95.31 74 SER A CA 1
ATOM 544 C C . SER A 1 74 ? -12.670 9.919 14.108 1.00 95.31 74 SER A C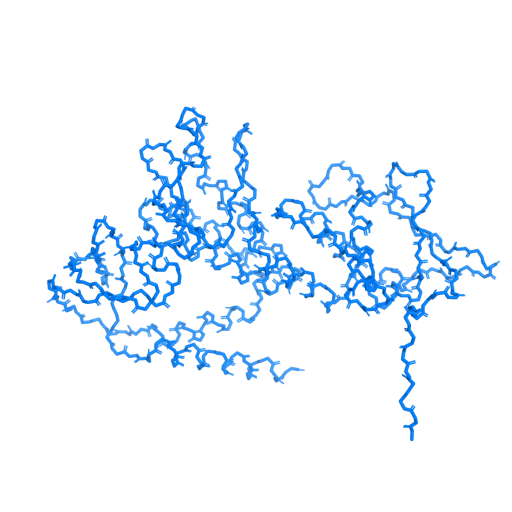 1
ATOM 546 O O . SER A 1 74 ? -13.107 8.773 14.082 1.00 95.31 74 SER A O 1
ATOM 548 N N . ALA A 1 75 ? -12.338 10.583 12.999 1.00 95.06 75 ALA A N 1
ATOM 549 C CA . ALA A 1 75 ? -12.529 10.049 11.652 1.00 95.06 75 ALA A CA 1
ATOM 550 C C . ALA A 1 75 ? -11.752 8.741 11.399 1.00 95.06 75 ALA A C 1
ATOM 552 O O . ALA A 1 75 ? -12.203 7.891 10.634 1.00 95.06 75 ALA A O 1
ATOM 553 N N . VAL A 1 76 ? -10.592 8.550 12.038 1.00 96.38 76 VAL A N 1
ATOM 554 C CA . VAL A 1 76 ? -9.807 7.309 11.917 1.00 96.38 76 VAL A CA 1
ATOM 555 C C . VAL A 1 76 ? -10.505 6.172 12.664 1.00 96.38 76 VAL A C 1
ATOM 557 O O . VAL A 1 76 ? -10.628 5.071 12.127 1.00 96.38 76 VAL A O 1
ATOM 560 N N . VAL A 1 77 ? -11.027 6.455 13.862 1.00 96.94 77 VAL A N 1
ATOM 561 C CA . VAL A 1 77 ? -11.796 5.492 14.667 1.00 96.94 77 VAL A CA 1
ATOM 562 C C . VAL A 1 77 ? -13.093 5.097 13.961 1.00 96.94 77 VAL A C 1
ATOM 564 O O . VAL A 1 77 ? -13.409 3.914 13.882 1.00 96.94 77 VAL A O 1
ATOM 567 N N . GLU A 1 78 ? -13.815 6.057 13.379 1.00 95.88 78 GLU A N 1
ATOM 568 C CA . GLU A 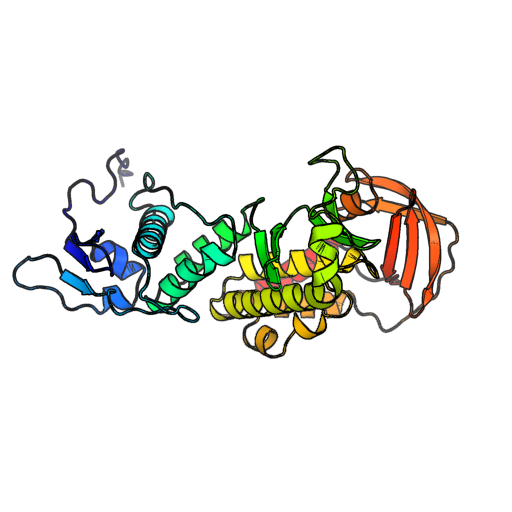1 78 ? -15.022 5.796 12.585 1.00 95.88 78 GLU A CA 1
ATOM 569 C C . GLU A 1 78 ? -14.729 4.924 11.359 1.00 95.88 78 GLU A C 1
ATOM 571 O O . GLU A 1 78 ? -15.427 3.938 11.134 1.00 95.88 78 GLU A O 1
ATOM 576 N N . ARG A 1 79 ? -13.657 5.215 10.607 1.00 96.00 79 ARG A N 1
ATOM 577 C CA . ARG A 1 79 ? -13.243 4.384 9.463 1.00 96.00 79 ARG A CA 1
ATOM 578 C C . ARG A 1 79 ? -12.903 2.955 9.879 1.00 96.00 79 ARG A C 1
ATOM 580 O O . ARG A 1 79 ? -13.263 2.019 9.167 1.00 96.00 79 ARG A O 1
ATOM 587 N N . TRP A 1 80 ? -12.225 2.780 11.015 1.00 96.94 80 TRP A N 1
ATOM 588 C CA . TRP A 1 80 ? -11.946 1.454 11.564 1.00 96.94 80 TRP A CA 1
ATOM 589 C C . TRP A 1 80 ? -13.238 0.726 11.955 1.00 96.94 80 TRP A C 1
ATOM 591 O O . TRP A 1 80 ? -13.420 -0.425 11.564 1.00 96.94 80 TRP A O 1
ATOM 601 N N . LEU A 1 81 ? -14.176 1.398 12.633 1.00 96.62 81 LEU A N 1
ATOM 602 C CA . LEU A 1 81 ? -15.487 0.823 12.951 1.00 96.62 81 LEU A CA 1
ATOM 603 C C . LEU A 1 81 ? -16.235 0.401 11.686 1.00 96.62 81 LEU A C 1
ATOM 605 O O . LEU A 1 81 ? -16.713 -0.728 11.603 1.00 96.62 81 LEU A O 1
ATOM 609 N N . ASP A 1 82 ? -16.310 1.264 10.679 1.00 95.69 82 ASP A N 1
ATOM 610 C CA . ASP A 1 82 ? -16.991 0.932 9.431 1.00 95.69 82 ASP A CA 1
ATOM 611 C C . ASP A 1 82 ? -16.335 -0.255 8.727 1.00 95.69 82 ASP A C 1
ATOM 613 O O . ASP A 1 82 ? -17.044 -1.121 8.217 1.00 95.69 82 ASP A O 1
ATOM 617 N N . ALA A 1 83 ? -15.003 -0.362 8.766 1.00 94.81 83 ALA A N 1
ATOM 618 C CA . ALA A 1 83 ? -14.291 -1.531 8.263 1.00 94.81 83 ALA A CA 1
ATOM 619 C C . ALA A 1 83 ? -14.674 -2.803 9.037 1.00 94.81 83 ALA A C 1
ATOM 621 O O . ALA A 1 83 ? -15.025 -3.805 8.410 1.00 94.81 83 ALA A O 1
ATOM 622 N N . VAL A 1 84 ? -14.682 -2.766 10.376 1.00 95.50 84 VAL A N 1
ATOM 623 C CA . VAL A 1 84 ? -15.081 -3.910 11.214 1.00 95.50 84 VAL A CA 1
ATOM 624 C C . VAL A 1 84 ? -16.485 -4.380 10.842 1.00 95.50 84 VAL A C 1
ATOM 626 O O . VAL A 1 84 ? -16.678 -5.555 10.532 1.00 95.50 84 VAL A O 1
ATOM 629 N N . TYR A 1 85 ? -17.471 -3.483 10.833 1.00 94.44 85 TYR A N 1
ATOM 630 C CA . TYR A 1 85 ? -18.869 -3.846 10.581 1.00 94.44 85 TYR A CA 1
ATOM 631 C C . TYR A 1 85 ? -19.114 -4.314 9.146 1.00 94.44 85 TYR A C 1
ATOM 633 O O . TYR A 1 85 ? -19.893 -5.249 8.928 1.00 94.44 85 TYR A O 1
ATOM 641 N N . HIS A 1 86 ? -18.429 -3.700 8.182 1.00 93.25 86 HIS A N 1
ATOM 642 C CA . HIS A 1 86 ? -18.539 -4.054 6.777 1.00 93.25 86 HIS A CA 1
ATOM 643 C C . HIS A 1 86 ? -17.931 -5.428 6.485 1.00 93.25 86 HIS A C 1
ATOM 645 O O . HIS A 1 86 ? -18.618 -6.323 5.985 1.00 93.25 86 HIS A O 1
ATOM 651 N N . PHE A 1 87 ? -16.654 -5.628 6.824 1.00 90.44 87 PHE A N 1
ATOM 652 C CA . PHE A 1 87 ? -15.924 -6.850 6.481 1.00 90.44 87 PHE A CA 1
ATOM 653 C C . PHE A 1 87 ? -16.414 -8.067 7.278 1.00 90.44 87 PHE A C 1
ATOM 655 O O . PHE A 1 87 ? -16.465 -9.172 6.737 1.00 90.44 87 PHE A O 1
ATOM 662 N N . SER A 1 88 ? -16.889 -7.871 8.514 1.00 89.25 88 SER A N 1
ATOM 663 C CA . SER A 1 88 ? -17.559 -8.925 9.294 1.00 89.25 88 SER A CA 1
ATOM 664 C C . SER A 1 88 ? -18.975 -9.259 8.804 1.00 89.25 88 SER A C 1
ATOM 666 O O . SER A 1 88 ? -19.581 -10.223 9.277 1.00 89.25 88 SER A O 1
ATOM 668 N N . ARG A 1 89 ? -19.516 -8.489 7.845 1.00 87.75 89 ARG A N 1
ATOM 669 C CA . ARG A 1 89 ? -20.891 -8.599 7.323 1.00 87.75 89 ARG A CA 1
ATOM 670 C C . ARG A 1 89 ? -21.971 -8.438 8.396 1.00 87.75 89 ARG A C 1
ATOM 672 O O . ARG A 1 89 ? -23.088 -8.931 8.224 1.00 87.75 89 ARG A O 1
ATOM 679 N N . VAL A 1 90 ? -21.636 -7.770 9.496 1.00 86.94 90 VAL A N 1
ATOM 680 C CA . VAL A 1 90 ? -22.584 -7.398 10.550 1.00 86.94 90 VAL A CA 1
ATOM 681 C C . VAL A 1 90 ? -23.499 -6.288 10.049 1.00 86.94 90 VAL A C 1
ATOM 683 O O . VAL A 1 90 ? -24.707 -6.354 10.252 1.00 86.94 90 VAL A O 1
ATOM 686 N N . ASP A 1 91 ? -22.935 -5.315 9.336 1.00 85.75 91 ASP A N 1
ATOM 687 C CA . ASP A 1 91 ? -23.686 -4.258 8.675 1.00 85.75 91 ASP A CA 1
ATOM 688 C C . ASP A 1 91 ? -23.016 -3.902 7.344 1.00 85.75 91 ASP A C 1
ATOM 690 O O . ASP A 1 91 ? -22.057 -3.136 7.279 1.00 85.75 91 ASP A O 1
ATOM 694 N N . ALA A 1 92 ? -23.530 -4.483 6.259 1.00 83.81 92 ALA A N 1
ATOM 695 C CA . ALA A 1 92 ? -23.024 -4.230 4.911 1.00 83.81 92 ALA A CA 1
ATOM 696 C C . ALA A 1 92 ? -23.400 -2.834 4.378 1.00 83.81 92 ALA A C 1
ATOM 698 O O . ALA A 1 92 ? -22.890 -2.426 3.332 1.00 83.81 92 ALA A O 1
ATOM 699 N N . SER A 1 93 ? -24.301 -2.110 5.058 1.00 86.19 93 SER A N 1
ATOM 700 C CA . SER A 1 93 ? -24.674 -0.749 4.666 1.00 86.19 93 SER A CA 1
ATOM 701 C C . SER A 1 93 ? -23.585 0.262 5.017 1.00 86.19 93 SER A C 1
ATOM 703 O O . SER A 1 93 ? -23.399 1.238 4.284 1.00 86.19 93 SER A O 1
ATOM 705 N N . ARG A 1 94 ? -22.791 -0.023 6.059 1.00 84.81 94 ARG A N 1
ATOM 706 C CA . ARG A 1 94 ? -21.540 0.682 6.335 1.00 84.81 94 ARG A CA 1
ATOM 707 C C . ARG A 1 94 ? -20.575 0.394 5.199 1.00 84.81 94 ARG A C 1
ATOM 709 O O . ARG A 1 94 ? -20.197 -0.750 4.955 1.00 84.81 94 ARG A O 1
ATOM 716 N N . ARG A 1 95 ? -20.222 1.436 4.452 1.00 85.69 95 ARG A N 1
ATOM 717 C CA . ARG A 1 95 ? -19.224 1.367 3.386 1.00 85.69 95 ARG A CA 1
ATOM 718 C C . ARG A 1 95 ? -17.967 2.049 3.904 1.00 85.69 95 ARG A C 1
ATOM 720 O O . ARG A 1 95 ? -17.980 3.277 3.997 1.00 85.69 95 ARG A O 1
ATOM 727 N N . PRO A 1 96 ? -16.907 1.299 4.244 1.00 86.56 96 PRO A N 1
ATOM 728 C CA . PRO A 1 96 ? -15.695 1.909 4.752 1.00 86.56 96 PRO A CA 1
ATOM 729 C C . PRO A 1 96 ? -15.136 2.841 3.682 1.00 86.56 96 PRO A C 1
ATOM 731 O O . PRO A 1 96 ? -14.915 2.442 2.535 1.00 86.56 96 PRO A O 1
ATOM 734 N N . GLN A 1 97 ? -14.921 4.099 4.055 1.00 90.75 97 GLN A N 1
ATOM 735 C CA . GLN A 1 97 ? -14.224 5.049 3.201 1.00 90.75 97 GLN A CA 1
ATOM 736 C C . GLN A 1 97 ? -12.742 4.696 3.204 1.00 90.75 97 GLN A C 1
ATOM 738 O O . GLN A 1 97 ? -11.976 5.139 4.061 1.00 90.75 97 GLN A O 1
ATOM 743 N N . LEU A 1 98 ? -12.358 3.842 2.259 1.00 91.38 98 LEU A N 1
ATOM 744 C CA . LEU A 1 98 ? -10.972 3.439 2.111 1.00 91.38 98 LEU A CA 1
ATOM 745 C C . LEU A 1 98 ? -10.130 4.643 1.652 1.00 91.38 98 LEU A C 1
ATOM 747 O O . LEU A 1 98 ? -10.520 5.316 0.691 1.00 91.38 98 LEU A O 1
ATOM 751 N N . PRO A 1 99 ? -8.981 4.890 2.297 1.00 94.19 99 PRO A N 1
ATOM 752 C CA . PRO A 1 99 ? -7.998 5.880 1.866 1.00 94.19 99 PRO A CA 1
ATOM 753 C C . PRO A 1 99 ? -7.567 5.695 0.406 1.00 94.19 99 PRO A C 1
ATOM 755 O O . PRO A 1 99 ? -7.412 4.562 -0.057 1.00 94.19 99 PRO A O 1
ATOM 758 N N . SER A 1 100 ? -7.350 6.800 -0.309 1.00 93.31 100 SER A N 1
ATOM 759 C CA . SER A 1 100 ? -6.759 6.800 -1.660 1.00 93.31 100 SER A CA 1
ATOM 760 C C . SER A 1 100 ? -5.245 7.006 -1.642 1.00 93.31 100 SER A C 1
ATOM 762 O O . SER A 1 100 ? -4.566 6.691 -2.615 1.00 93.31 100 SER A O 1
ATOM 764 N N . THR A 1 101 ? -4.694 7.508 -0.538 1.00 96.88 101 THR A N 1
ATOM 765 C CA . THR A 1 101 ? -3.248 7.628 -0.342 1.00 96.88 101 THR A CA 1
ATOM 766 C C . THR A 1 101 ? -2.794 6.738 0.801 1.00 96.88 101 THR A C 1
ATOM 768 O O . THR A 1 101 ? -3.516 6.500 1.773 1.00 96.88 101 THR A O 1
ATOM 771 N N . LEU A 1 102 ? -1.561 6.257 0.702 1.00 96.94 102 LEU A N 1
ATOM 772 C CA . LEU A 1 102 ? -0.924 5.530 1.786 1.00 96.94 102 LEU A CA 1
ATOM 773 C C . LEU A 1 102 ? -0.799 6.410 3.037 1.00 96.94 102 LEU A C 1
ATOM 775 O O . LEU A 1 102 ? -1.094 5.947 4.135 1.00 96.94 102 LEU A O 1
ATOM 779 N N . ALA A 1 103 ? -0.469 7.697 2.886 1.00 95.31 103 ALA A N 1
ATOM 780 C CA . ALA A 1 103 ? -0.398 8.636 4.007 1.00 95.31 103 ALA A CA 1
ATOM 781 C C . ALA A 1 103 ? -1.704 8.680 4.824 1.00 95.31 103 ALA A C 1
ATOM 783 O O . ALA A 1 103 ? -1.660 8.623 6.048 1.00 95.31 103 ALA A O 1
ATOM 784 N N . GLU A 1 104 ? -2.865 8.688 4.164 1.00 95.19 104 GLU A N 1
ATOM 785 C CA . GLU A 1 104 ? -4.172 8.610 4.831 1.00 95.19 104 GLU A CA 1
ATOM 786 C C . GLU A 1 104 ? -4.491 7.222 5.411 1.00 95.19 104 GLU A C 1
ATOM 788 O O . GLU A 1 104 ? -5.295 7.109 6.338 1.00 95.19 104 GLU A O 1
ATOM 793 N N . ALA A 1 105 ? -3.893 6.158 4.869 1.00 96.75 105 ALA A N 1
ATOM 794 C CA . ALA A 1 105 ? -4.048 4.798 5.378 1.00 96.75 105 ALA A CA 1
ATOM 795 C C . ALA A 1 105 ? -3.218 4.523 6.633 1.00 96.75 105 ALA A C 1
ATOM 797 O O . ALA A 1 105 ? -3.616 3.681 7.439 1.00 96.75 105 ALA A O 1
ATOM 798 N N . ARG A 1 106 ? -2.096 5.229 6.833 1.00 97.38 106 ARG A N 1
ATOM 799 C CA . ARG A 1 106 ? -1.174 4.970 7.952 1.00 97.38 106 ARG A CA 1
ATOM 800 C C . ARG A 1 106 ? -1.871 5.046 9.315 1.00 97.38 106 ARG A C 1
ATOM 802 O O . ARG A 1 106 ? -1.774 4.062 10.047 1.00 97.38 106 ARG A O 1
ATOM 809 N N . PRO A 1 107 ? -2.638 6.104 9.649 1.00 97.19 107 PRO A N 1
ATOM 810 C CA . PRO A 1 107 ? -3.313 6.182 10.943 1.00 97.19 107 PRO A CA 1
ATOM 811 C C . PRO A 1 107 ? -4.339 5.064 11.143 1.00 97.19 107 PRO A C 1
ATOM 813 O O . PRO A 1 107 ? -4.479 4.547 12.245 1.00 97.19 107 PRO A O 1
ATOM 816 N N . LEU A 1 108 ? -5.036 4.655 10.078 1.00 97.44 108 LEU A N 1
ATOM 817 C CA . LEU A 1 108 ? -6.020 3.574 10.141 1.00 97.44 108 LEU A CA 1
ATOM 818 C C . LEU A 1 108 ? -5.360 2.227 10.464 1.00 97.44 108 LEU A C 1
ATOM 820 O O . LEU A 1 108 ? -5.855 1.496 11.318 1.00 97.44 108 LEU A O 1
ATOM 824 N N . LEU A 1 109 ? -4.240 1.913 9.808 1.00 97.75 109 LEU A N 1
ATOM 825 C CA . LEU A 1 109 ? -3.502 0.669 10.037 1.00 97.75 109 LEU A CA 1
ATOM 826 C C . LEU A 1 109 ? -2.835 0.640 11.416 1.00 97.75 109 LEU A C 1
ATOM 828 O O . LEU A 1 109 ? -2.890 -0.382 12.094 1.00 97.75 109 LEU A O 1
ATOM 832 N N . LEU A 1 110 ? -2.253 1.761 11.853 1.00 97.94 110 LEU A N 1
ATOM 833 C CA . LEU A 1 110 ? -1.653 1.882 13.185 1.00 97.94 110 LEU A CA 1
ATOM 834 C C . LEU A 1 110 ? -2.701 1.827 14.298 1.00 97.94 110 LEU A C 1
ATOM 836 O O . LEU A 1 110 ? -2.447 1.220 15.333 1.00 97.94 110 LEU A O 1
ATOM 840 N N . LEU A 1 111 ? -3.884 2.418 14.093 1.00 98.00 111 LEU A N 1
ATOM 841 C CA . LEU A 1 111 ? -4.999 2.247 15.021 1.00 98.00 111 LEU A CA 1
ATOM 842 C C . LEU A 1 111 ? -5.413 0.777 15.086 1.00 98.00 111 LEU A C 1
ATOM 844 O O . LEU A 1 111 ? -5.555 0.243 16.181 1.00 98.00 111 LEU A O 1
ATOM 848 N N . ALA A 1 112 ? -5.597 0.129 13.932 1.00 97.56 112 ALA A N 1
ATOM 849 C CA . ALA A 1 112 ? -6.015 -1.265 13.869 1.00 97.56 112 ALA A CA 1
ATOM 850 C C . ALA A 1 112 ? -5.029 -2.188 14.611 1.00 97.56 112 ALA A C 1
ATOM 852 O O . ALA A 1 112 ? -5.461 -3.038 15.390 1.00 97.56 112 ALA A O 1
ATOM 853 N N . ASP A 1 113 ? -3.728 -1.965 14.445 1.00 97.88 113 ASP A N 1
ATOM 854 C CA . ASP A 1 113 ? -2.666 -2.634 15.202 1.00 97.88 113 ASP A CA 1
ATOM 855 C C . ASP A 1 113 ? -2.762 -2.350 16.712 1.00 97.88 113 ASP A C 1
ATOM 857 O O . ASP A 1 113 ? -2.860 -3.273 17.519 1.00 97.88 113 ASP A O 1
ATOM 861 N N . ALA A 1 114 ? -2.843 -1.072 17.100 1.00 97.19 114 ALA A N 1
ATOM 862 C CA . ALA A 1 114 ? -2.885 -0.648 18.501 1.00 97.19 114 ALA A CA 1
ATOM 863 C C . ALA A 1 114 ? -4.085 -1.213 19.280 1.00 97.19 114 ALA A C 1
ATOM 865 O O . ALA A 1 114 ? -3.979 -1.478 20.477 1.00 97.19 114 ALA A O 1
ATOM 866 N N . VAL A 1 115 ? -5.227 -1.415 18.616 1.00 96.50 115 VAL A N 1
ATOM 867 C CA . VAL A 1 115 ? -6.425 -2.011 19.235 1.00 96.50 115 VAL A CA 1
ATOM 868 C C . VAL A 1 115 ? -6.457 -3.541 19.136 1.00 96.50 115 VAL A C 1
ATOM 870 O O . VAL A 1 115 ? -7.453 -4.161 19.523 1.00 96.50 115 VAL A O 1
ATOM 873 N N . GLY A 1 116 ? -5.385 -4.162 18.636 1.00 96.56 116 GLY A N 1
ATOM 874 C CA . GLY A 1 116 ? -5.260 -5.609 18.489 1.00 96.56 116 GLY A CA 1
ATOM 875 C C . GLY A 1 116 ? -6.278 -6.172 17.505 1.00 96.56 116 GLY A C 1
ATOM 876 O O . GLY A 1 116 ? -7.026 -7.088 17.855 1.00 96.56 116 GLY A O 1
ATOM 877 N N . THR A 1 117 ? -6.370 -5.575 16.314 1.00 97.56 117 THR A N 1
ATOM 878 C CA . THR A 1 117 ? -7.331 -6.003 15.297 1.00 97.56 117 THR A CA 1
ATOM 879 C C . THR A 1 117 ? -7.040 -7.429 14.833 1.00 97.56 117 THR A C 1
ATOM 881 O O . THR A 1 117 ? -5.905 -7.755 14.498 1.00 97.56 117 THR A O 1
ATOM 884 N N . ALA A 1 118 ? -8.065 -8.283 14.783 1.00 96.38 118 ALA A N 1
ATOM 885 C CA . ALA A 1 118 ? -7.915 -9.672 14.350 1.00 96.38 118 ALA A CA 1
ATOM 886 C C . ALA A 1 118 ? -7.314 -9.771 12.933 1.00 96.38 118 ALA A C 1
ATOM 888 O O . ALA A 1 118 ? -7.715 -9.033 12.029 1.00 96.38 118 ALA A O 1
ATOM 889 N N . GLN A 1 119 ? -6.410 -10.737 12.721 1.00 95.25 119 GLN A N 1
ATOM 890 C CA . GLN A 1 119 ? -5.633 -10.847 11.480 1.00 95.25 119 GLN A CA 1
ATOM 891 C C . GLN A 1 119 ? -6.511 -10.928 10.224 1.00 95.25 119 GLN A C 1
ATOM 893 O O . GLN A 1 119 ? -6.256 -10.214 9.267 1.00 95.25 119 GLN A O 1
ATOM 898 N N . GLY A 1 120 ? -7.612 -11.688 10.240 1.00 94.62 120 GLY A N 1
ATOM 899 C CA . GLY A 1 120 ? -8.498 -11.776 9.068 1.00 94.62 120 GLY A CA 1
ATOM 900 C C . GLY A 1 120 ? -9.127 -10.434 8.655 1.00 94.62 120 GLY A C 1
ATOM 901 O O . GLY A 1 120 ? -9.412 -10.209 7.475 1.00 94.62 120 GLY A O 1
ATOM 902 N N . LEU A 1 121 ? -9.318 -9.512 9.607 1.00 94.81 121 LEU A N 1
ATOM 903 C CA . LEU A 1 121 ? -9.766 -8.151 9.315 1.00 94.81 121 LEU A CA 1
ATOM 904 C C . LEU A 1 121 ? -8.609 -7.280 8.802 1.00 94.81 121 LEU A C 1
ATOM 906 O O . LEU A 1 121 ? -8.814 -6.518 7.856 1.00 94.81 121 LEU A O 1
ATOM 910 N N . MET A 1 122 ? -7.404 -7.433 9.362 1.00 96.62 122 MET A N 1
ATOM 911 C CA . MET A 1 122 ? -6.184 -6.796 8.842 1.00 96.62 122 MET A CA 1
ATOM 912 C C . MET A 1 122 ? -5.907 -7.216 7.395 1.00 96.62 122 MET A C 1
ATOM 914 O O . MET A 1 122 ? -5.675 -6.357 6.549 1.00 96.62 122 MET A O 1
ATOM 918 N N . ASP A 1 123 ? -6.036 -8.505 7.076 1.00 95.25 123 ASP A N 1
ATOM 919 C CA . ASP A 1 123 ? -5.871 -9.052 5.726 1.00 95.25 123 ASP A CA 1
ATOM 920 C C . ASP A 1 123 ? -6.911 -8.478 4.761 1.00 95.25 123 ASP A C 1
ATOM 922 O O . ASP A 1 123 ? -6.579 -8.094 3.640 1.00 95.25 123 ASP A O 1
ATOM 926 N N . SER A 1 124 ? -8.168 -8.365 5.207 1.00 95.38 124 SER A N 1
ATOM 927 C CA . SER A 1 124 ? -9.251 -7.770 4.413 1.00 95.38 124 SER A CA 1
ATOM 928 C C . SER A 1 124 ? -8.990 -6.291 4.128 1.00 95.38 124 SER A C 1
ATOM 930 O O . SER A 1 124 ? -9.178 -5.836 3.000 1.00 95.38 124 SER A O 1
ATOM 932 N N . LEU A 1 125 ? -8.516 -5.540 5.124 1.00 95.38 125 LEU A N 1
ATOM 933 C CA . LEU A 1 125 ? -8.163 -4.132 4.974 1.00 95.38 125 LEU A CA 1
ATOM 934 C C . LEU A 1 125 ? -6.938 -3.951 4.064 1.00 95.38 125 LEU A C 1
ATOM 936 O O . LEU A 1 125 ? -6.962 -3.118 3.158 1.00 95.38 125 LEU A O 1
ATOM 940 N N . GLY A 1 126 ? -5.892 -4.756 4.265 1.00 96.19 126 GLY A N 1
ATOM 941 C CA . GLY A 1 126 ? -4.687 -4.769 3.439 1.00 96.19 126 GLY A CA 1
ATOM 942 C C . GLY A 1 126 ? -4.980 -5.156 1.992 1.00 96.19 126 GLY A C 1
ATOM 943 O O . GLY A 1 126 ? -4.483 -4.501 1.080 1.00 96.19 126 GLY A O 1
ATOM 944 N N . GLY A 1 127 ? -5.830 -6.162 1.776 1.00 96.44 127 GLY A N 1
ATOM 945 C CA . GLY A 1 127 ? -6.332 -6.559 0.462 1.00 96.44 127 GLY A CA 1
ATOM 946 C C . GLY A 1 127 ? -7.139 -5.450 -0.202 1.00 96.44 127 GLY A C 1
ATOM 947 O O . GLY A 1 127 ? -6.842 -5.069 -1.329 1.00 96.44 127 GLY A O 1
ATOM 948 N N . ALA A 1 128 ? -8.089 -4.850 0.518 1.00 95.69 128 ALA A N 1
ATOM 949 C CA . ALA A 1 128 ? -8.922 -3.782 -0.020 1.00 95.69 128 ALA A CA 1
ATOM 950 C C . ALA A 1 128 ? -8.109 -2.535 -0.405 1.00 95.69 128 ALA A C 1
ATOM 952 O O . ALA A 1 128 ? -8.379 -1.939 -1.444 1.00 95.69 128 ALA A O 1
ATOM 953 N N . LEU A 1 129 ? -7.098 -2.159 0.389 1.00 96.12 129 LEU A N 1
ATOM 954 C CA . LEU A 1 129 ? -6.136 -1.114 0.027 1.00 96.12 129 LEU A CA 1
ATOM 955 C C . LEU A 1 129 ? -5.317 -1.528 -1.197 1.00 96.12 129 LEU A C 1
ATOM 957 O O . LEU A 1 129 ? -5.238 -0.776 -2.166 1.00 96.12 129 LEU A O 1
ATOM 961 N N . ALA A 1 130 ? -4.736 -2.729 -1.171 1.00 95.75 130 ALA A N 1
ATOM 962 C CA . ALA A 1 130 ? -3.894 -3.232 -2.244 1.00 95.75 130 ALA A CA 1
ATOM 963 C C . ALA A 1 130 ? -4.640 -3.347 -3.571 1.00 95.75 130 ALA A C 1
ATOM 965 O O . ALA A 1 130 ? -4.007 -3.169 -4.601 1.00 95.75 130 ALA A O 1
ATOM 966 N N . ASP A 1 131 ? -5.945 -3.617 -3.578 1.00 94.56 131 ASP A N 1
ATOM 967 C CA . ASP A 1 131 ? -6.761 -3.764 -4.785 1.00 94.56 131 ASP A CA 1
ATOM 968 C C . ASP A 1 131 ? -7.145 -2.431 -5.427 1.00 94.56 131 ASP A C 1
ATOM 970 O O . ASP A 1 131 ? -7.428 -2.397 -6.629 1.00 94.56 131 ASP A O 1
ATOM 974 N N . ARG A 1 132 ? -7.058 -1.318 -4.692 1.00 93.50 132 ARG A N 1
ATOM 975 C CA . ARG A 1 132 ? -7.373 0.006 -5.230 1.00 93.50 132 ARG A CA 1
ATOM 976 C C . ARG A 1 132 ? -6.500 0.347 -6.446 1.00 93.50 132 ARG A C 1
ATOM 978 O O . ARG A 1 132 ? -5.271 0.276 -6.361 1.00 93.50 132 ARG A O 1
ATOM 985 N N . PRO A 1 133 ? -7.102 0.743 -7.581 1.00 90.00 133 PRO A N 1
ATOM 986 C CA . PRO A 1 133 ? -6.346 1.142 -8.765 1.00 90.00 133 PRO A CA 1
ATOM 987 C C . PRO A 1 133 ? -5.692 2.520 -8.605 1.00 90.00 133 PRO A C 1
ATOM 989 O O . PRO A 1 133 ? -4.688 2.798 -9.250 1.00 90.00 133 PRO A O 1
ATOM 992 N N . ASP A 1 134 ? -6.256 3.370 -7.748 1.00 91.38 134 ASP A N 1
ATOM 993 C CA . ASP A 1 134 ? -5.859 4.759 -7.526 1.00 91.38 134 ASP A CA 1
ATOM 994 C C . ASP A 1 134 ? -4.970 4.957 -6.290 1.00 91.38 134 ASP A C 1
ATOM 996 O O . ASP A 1 134 ? -4.630 6.096 -5.978 1.00 91.38 134 ASP A O 1
ATOM 1000 N N . LEU A 1 135 ? -4.584 3.876 -5.595 1.00 95.75 135 LEU A N 1
ATOM 1001 C CA . LEU A 1 135 ? -3.748 3.973 -4.400 1.00 95.75 135 LEU A CA 1
ATOM 1002 C C . LEU A 1 135 ? -2.403 4.620 -4.735 1.00 95.75 135 LEU A C 1
ATOM 1004 O O . LEU A 1 135 ? -1.674 4.138 -5.607 1.00 95.75 135 LEU A O 1
ATOM 1008 N N . ALA A 1 136 ? -2.068 5.686 -4.012 1.00 96.94 136 ALA A N 1
ATOM 1009 C CA . ALA A 1 136 ? -0.847 6.446 -4.230 1.00 96.94 136 ALA A CA 1
ATOM 1010 C C . ALA A 1 136 ? 0.076 6.492 -3.006 1.00 96.94 136 ALA A C 1
ATOM 1012 O O . ALA A 1 136 ? -0.365 6.568 -1.857 1.00 96.94 136 ALA A O 1
ATOM 1013 N N . LEU A 1 137 ? 1.379 6.488 -3.276 1.00 97.62 137 LEU A N 1
ATOM 1014 C CA . LEU A 1 137 ? 2.439 6.829 -2.342 1.00 97.62 137 LEU A CA 1
ATOM 1015 C C . LEU A 1 137 ? 2.647 8.343 -2.353 1.00 97.62 137 LEU A C 1
ATOM 1017 O O . LEU A 1 137 ? 3.098 8.907 -3.348 1.00 97.62 137 LEU A O 1
ATOM 1021 N N . THR A 1 138 ? 2.356 8.988 -1.232 1.00 97.19 138 THR A N 1
ATOM 1022 C CA . THR A 1 138 ? 2.632 10.410 -1.040 1.00 97.19 138 THR A CA 1
ATOM 1023 C C . THR A 1 138 ? 4.092 10.610 -0.650 1.00 97.19 138 THR A C 1
ATOM 1025 O O . THR A 1 138 ? 4.542 10.063 0.353 1.00 97.19 138 THR A O 1
ATOM 1028 N N . VAL A 1 139 ? 4.815 11.427 -1.411 1.00 97.00 139 VAL A N 1
ATOM 1029 C CA . VAL A 1 139 ? 6.221 11.770 -1.173 1.00 97.00 139 VAL A CA 1
ATOM 1030 C C . VAL A 1 139 ? 6.338 13.276 -0.985 1.00 97.00 139 VAL A C 1
ATOM 1032 O O . VAL A 1 139 ? 5.866 14.048 -1.823 1.00 97.00 139 VAL A O 1
ATOM 1035 N N . ALA A 1 140 ? 6.969 13.695 0.111 1.00 95.50 140 ALA A N 1
ATOM 1036 C CA . ALA A 1 140 ? 7.191 15.100 0.433 1.00 95.50 140 ALA A CA 1
ATOM 1037 C C . ALA A 1 140 ? 8.689 15.438 0.439 1.00 95.50 140 ALA A C 1
ATOM 1039 O O . ALA A 1 140 ? 9.492 14.719 1.032 1.00 95.50 140 ALA A O 1
ATOM 1040 N N . VAL A 1 141 ? 9.069 16.541 -0.210 1.00 95.75 141 VAL A N 1
ATOM 1041 C CA . VAL A 1 141 ? 10.443 17.060 -0.255 1.00 95.75 141 VAL A CA 1
ATOM 1042 C C . VAL A 1 141 ? 10.403 18.573 -0.096 1.00 95.75 141 VAL A C 1
ATOM 1044 O O . VAL A 1 141 ? 10.123 19.289 -1.050 1.00 95.75 141 VAL A O 1
ATOM 1047 N N . GLY A 1 142 ? 10.707 19.079 1.100 1.00 93.19 142 GLY A N 1
ATOM 1048 C CA . GLY A 1 142 ? 10.507 20.500 1.395 1.00 93.19 142 GLY A CA 1
ATOM 1049 C C . GLY A 1 142 ? 9.021 20.859 1.319 1.00 93.19 142 GLY A C 1
ATOM 1050 O O . GLY A 1 142 ? 8.207 20.252 2.009 1.00 93.19 142 GLY A O 1
ATOM 1051 N N . ASP A 1 143 ? 8.676 21.825 0.478 1.00 92.75 143 ASP A N 1
ATOM 1052 C CA . ASP A 1 143 ? 7.308 22.252 0.171 1.00 92.75 143 ASP A CA 1
ATOM 1053 C C . ASP A 1 143 ? 6.643 21.446 -0.960 1.00 92.75 143 ASP A C 1
ATOM 1055 O O . ASP A 1 143 ? 5.422 21.499 -1.121 1.00 92.75 143 ASP A O 1
ATOM 1059 N N . LEU A 1 144 ? 7.409 20.653 -1.717 1.00 94.44 144 LEU A N 1
ATOM 1060 C CA . LEU A 1 144 ? 6.868 19.796 -2.766 1.00 94.44 144 LEU A CA 1
ATOM 1061 C C . LEU A 1 144 ? 6.203 18.549 -2.166 1.00 94.44 144 LEU A C 1
ATOM 1063 O O . LEU A 1 144 ? 6.847 17.774 -1.459 1.00 94.44 144 LEU A O 1
ATOM 1067 N N . LYS A 1 145 ? 4.943 18.298 -2.537 1.00 95.62 145 LYS A N 1
ATOM 1068 C CA . LYS A 1 145 ? 4.203 17.068 -2.222 1.00 95.62 145 LYS A CA 1
ATOM 1069 C C . LYS A 1 145 ? 3.689 16.428 -3.509 1.00 95.62 145 LYS A C 1
ATOM 1071 O O . LYS A 1 145 ? 3.000 17.084 -4.286 1.00 95.62 145 LYS A O 1
ATOM 1076 N N . VAL A 1 146 ? 4.022 15.158 -3.732 1.00 95.69 146 VAL A N 1
ATOM 1077 C CA . VAL A 1 146 ? 3.667 14.416 -4.950 1.00 95.69 146 VAL A CA 1
ATOM 1078 C C . VAL A 1 146 ? 3.054 13.071 -4.588 1.00 95.69 146 VAL A C 1
ATOM 1080 O O . VAL A 1 146 ? 3.629 12.327 -3.799 1.00 95.69 146 VAL A O 1
ATOM 1083 N N . ASP A 1 147 ? 1.930 12.737 -5.217 1.00 95.94 147 ASP A N 1
ATOM 1084 C CA . ASP A 1 147 ? 1.288 11.430 -5.090 1.00 95.94 147 ASP A CA 1
ATOM 1085 C C . ASP A 1 147 ? 1.648 10.544 -6.294 1.00 95.94 147 ASP A C 1
ATOM 1087 O O . ASP A 1 147 ? 1.265 10.815 -7.435 1.00 95.94 147 ASP A O 1
ATOM 1091 N N . LEU A 1 148 ? 2.405 9.476 -6.036 1.00 95.50 148 LEU A N 1
ATOM 1092 C CA . LEU A 1 148 ? 2.851 8.497 -7.029 1.00 95.50 148 LEU A CA 1
ATOM 1093 C C . LEU A 1 148 ? 1.915 7.289 -7.014 1.00 95.50 148 LEU A C 1
ATOM 1095 O O . LEU A 1 148 ? 1.839 6.577 -6.015 1.00 95.50 148 LEU A O 1
ATOM 1099 N N . GLN A 1 149 ? 1.194 7.030 -8.105 1.00 94.00 149 GLN A N 1
ATOM 1100 C CA . GLN A 1 149 ? 0.261 5.896 -8.145 1.00 94.00 149 GLN A CA 1
ATOM 1101 C C . GLN A 1 149 ? 1.015 4.565 -8.142 1.00 94.00 149 GLN A C 1
ATOM 1103 O O . GLN A 1 149 ? 1.900 4.347 -8.963 1.00 94.00 149 GLN A O 1
ATOM 1108 N N . LEU A 1 150 ? 0.625 3.643 -7.262 1.00 93.44 150 LEU A N 1
ATOM 1109 C CA . LEU A 1 150 ? 1.314 2.359 -7.110 1.00 93.44 150 LEU A CA 1
ATOM 1110 C C . LEU A 1 150 ? 1.101 1.410 -8.296 1.00 93.44 150 LEU A C 1
ATOM 1112 O O . LEU A 1 150 ? 1.868 0.466 -8.485 1.00 93.44 150 LEU A O 1
ATOM 1116 N N . LYS A 1 151 ? 0.035 1.619 -9.074 1.00 89.81 151 LYS A N 1
ATOM 1117 C CA . LYS A 1 151 ? -0.383 0.735 -10.164 1.00 89.81 151 LYS A CA 1
ATOM 1118 C C . LYS A 1 151 ? -0.560 1.497 -11.467 1.00 89.81 151 LYS A C 1
ATOM 1120 O O . LYS A 1 151 ? -0.975 2.649 -11.486 1.00 89.81 151 LYS A O 1
ATOM 1125 N N . GLY A 1 152 ? -0.283 0.809 -12.575 1.00 82.62 152 GLY A N 1
ATOM 1126 C CA . GLY A 1 152 ? -0.572 1.297 -13.927 1.00 82.62 152 GLY A CA 1
ATOM 1127 C C . GLY A 1 152 ? 0.309 2.452 -14.409 1.00 82.62 152 GLY A C 1
ATOM 1128 O O . GLY A 1 152 ? 0.114 2.914 -15.534 1.00 82.62 152 GLY A O 1
ATOM 1129 N N . ARG A 1 153 ? 1.275 2.902 -13.596 1.00 87.38 153 ARG A N 1
ATOM 1130 C CA . ARG A 1 153 ? 2.203 3.985 -13.923 1.00 87.38 153 ARG A CA 1
ATOM 1131 C C . ARG A 1 153 ? 3.651 3.563 -13.710 1.00 87.38 153 ARG A C 1
ATOM 1133 O O . ARG A 1 153 ? 3.941 2.811 -12.787 1.00 87.38 153 ARG A O 1
ATOM 1140 N N . ILE A 1 154 ? 4.529 4.062 -14.576 1.00 88.81 154 ILE A N 1
ATOM 1141 C CA . ILE A 1 154 ? 5.986 4.033 -14.391 1.00 88.81 154 ILE A CA 1
ATOM 1142 C C . ILE A 1 154 ? 6.437 5.480 -14.311 1.00 88.81 154 ILE A C 1
ATOM 1144 O O . ILE A 1 154 ? 6.216 6.230 -15.266 1.00 88.81 154 ILE A O 1
ATOM 1148 N N . HIS A 1 155 ? 7.052 5.867 -13.204 1.00 92.00 155 HIS A N 1
ATOM 1149 C CA . HIS A 1 155 ? 7.516 7.224 -12.972 1.00 92.00 155 HIS A CA 1
ATOM 1150 C C . HIS A 1 155 ? 9.001 7.343 -13.326 1.00 92.00 155 HIS A C 1
ATOM 1152 O O . HIS A 1 155 ? 9.812 6.433 -13.165 1.00 92.00 155 HIS A O 1
ATOM 1158 N N . PHE A 1 156 ? 9.392 8.484 -13.871 1.00 90.44 156 PHE A N 1
ATOM 1159 C CA . PHE A 1 156 ? 10.776 8.696 -14.272 1.00 90.44 156 PHE A CA 1
ATOM 1160 C C . PHE A 1 156 ? 11.114 10.175 -14.286 1.00 90.44 156 PHE A C 1
ATOM 1162 O O . PHE A 1 156 ? 10.248 11.035 -14.444 1.00 90.44 156 PHE A O 1
ATOM 1169 N N . ILE A 1 157 ? 12.402 10.464 -14.131 1.00 90.00 157 ILE A N 1
ATOM 1170 C CA . ILE A 1 157 ? 12.922 11.826 -14.186 1.00 90.00 157 ILE A CA 1
ATOM 1171 C C . ILE A 1 157 ? 13.670 11.996 -15.504 1.00 90.00 157 ILE A C 1
ATOM 1173 O O . ILE A 1 157 ? 14.646 11.298 -15.775 1.00 90.00 157 ILE A O 1
ATOM 1177 N N . THR A 1 158 ? 13.239 12.955 -16.321 1.00 86.19 158 THR A N 1
ATOM 1178 C CA . THR A 1 158 ? 13.905 13.304 -17.584 1.00 86.19 158 THR A CA 1
ATOM 1179 C C . THR A 1 158 ? 13.995 14.811 -17.727 1.00 86.19 158 THR A C 1
ATOM 1181 O O . THR A 1 158 ? 13.067 15.514 -17.362 1.00 86.19 158 THR A O 1
ATOM 1184 N N . GLN A 1 159 ? 15.140 15.329 -18.184 1.00 81.62 159 GLN A N 1
ATOM 1185 C CA . GLN A 1 159 ? 15.366 16.766 -18.448 1.00 81.62 159 GLN A CA 1
ATOM 1186 C C . GLN A 1 159 ? 14.983 17.736 -17.303 1.00 81.62 159 GLN A C 1
ATOM 1188 O O . GLN A 1 159 ? 14.937 18.954 -17.488 1.00 81.62 159 GLN A O 1
ATOM 1193 N N . GLY A 1 160 ? 14.837 17.201 -16.084 1.00 81.31 160 GLY A N 1
ATOM 1194 C CA . GLY A 1 160 ? 14.443 17.943 -14.893 1.00 81.31 160 GLY A CA 1
ATOM 1195 C C . GLY A 1 160 ? 12.941 18.053 -14.642 1.00 81.31 160 GLY A C 1
ATOM 1196 O O . GLY A 1 160 ? 12.559 18.825 -13.771 1.00 81.31 160 GLY A O 1
ATOM 1197 N N . ASP A 1 161 ? 12.141 17.264 -15.349 1.00 88.50 161 ASP A N 1
ATOM 1198 C CA . ASP A 1 161 ? 10.727 17.024 -15.093 1.00 88.50 161 ASP A CA 1
ATOM 1199 C C . ASP A 1 161 ? 10.535 15.678 -14.391 1.00 88.50 161 ASP A C 1
ATOM 1201 O O . ASP A 1 161 ? 11.303 14.731 -14.609 1.00 88.50 161 ASP A O 1
ATOM 1205 N N . LEU A 1 162 ? 9.489 15.593 -13.567 1.00 91.62 162 LEU A N 1
ATOM 1206 C CA . LEU A 1 162 ? 8.951 14.325 -13.087 1.00 91.62 162 LEU A CA 1
ATOM 1207 C C . LEU A 1 162 ? 7.806 13.913 -14.010 1.00 91.62 162 LEU A C 1
ATOM 1209 O O . LEU A 1 162 ? 6.783 14.597 -14.087 1.00 91.62 162 LEU A O 1
ATOM 1213 N N . CYS A 1 163 ? 7.981 12.791 -14.696 1.00 90.56 163 CYS A N 1
ATOM 1214 C CA . CYS A 1 163 ? 7.057 12.292 -15.703 1.00 90.56 163 CYS A CA 1
ATOM 1215 C C . CYS A 1 163 ? 6.538 10.903 -15.334 1.00 90.56 163 CYS A C 1
ATOM 1217 O O . CYS A 1 163 ? 7.124 10.200 -14.509 1.00 90.56 163 CYS A O 1
ATOM 1219 N N . TYR A 1 164 ? 5.454 10.489 -15.987 1.00 88.94 164 TYR A N 1
ATOM 1220 C CA . TYR A 1 164 ? 4.983 9.110 -15.929 1.00 88.94 164 TYR A CA 1
ATOM 1221 C C . TYR A 1 164 ? 4.515 8.584 -17.290 1.00 88.94 164 TYR A C 1
ATOM 1223 O O . TYR A 1 164 ? 4.065 9.334 -18.160 1.00 88.94 164 TYR A O 1
ATOM 1231 N N . MET A 1 165 ? 4.626 7.268 -17.460 1.00 84.50 165 MET A N 1
ATOM 1232 C CA . MET A 1 165 ? 4.039 6.498 -18.559 1.00 84.50 165 MET A CA 1
ATOM 1233 C C . MET A 1 165 ? 2.831 5.716 -18.042 1.00 84.50 165 MET A C 1
ATOM 1235 O O . MET A 1 165 ? 2.855 5.230 -16.913 1.00 84.50 165 MET A O 1
ATOM 1239 N N . THR A 1 166 ? 1.797 5.573 -18.874 1.00 79.56 166 THR A N 1
ATOM 1240 C CA . THR A 1 166 ? 0.617 4.732 -18.599 1.00 79.56 166 THR A CA 1
ATOM 1241 C C . THR A 1 166 ? 0.438 3.693 -19.695 1.00 79.56 166 THR A C 1
ATOM 1243 O O . THR A 1 166 ? 0.929 3.877 -20.808 1.00 79.56 166 THR A O 1
ATOM 1246 N N . SER A 1 167 ? -0.265 2.600 -19.392 1.00 64.88 167 SER A N 1
ATOM 1247 C CA . SER A 1 167 ? -0.658 1.632 -20.420 1.00 64.88 167 SER A CA 1
ATOM 1248 C C . SER A 1 167 ? -1.597 2.282 -21.439 1.00 64.88 167 SER A C 1
ATOM 1250 O O . SER A 1 167 ? -2.546 2.976 -21.057 1.00 64.88 167 SER A O 1
ATOM 1252 N N . ARG A 1 168 ? -1.387 1.988 -22.732 1.00 60.78 168 ARG A N 1
ATOM 1253 C CA . ARG A 1 168 ? -2.280 2.412 -23.827 1.00 60.78 168 ARG A CA 1
ATOM 1254 C C . ARG A 1 168 ? -3.726 1.950 -23.640 1.00 60.78 168 ARG A C 1
ATOM 1256 O O . ARG A 1 168 ? -4.634 2.583 -24.165 1.00 60.78 168 ARG A O 1
ATOM 1263 N N . GLU A 1 169 ? -3.946 0.875 -22.882 1.00 57.44 169 GLU A N 1
ATOM 1264 C CA . GLU A 1 169 ? -5.291 0.389 -22.539 1.00 57.44 169 GLU A CA 1
ATOM 1265 C C . GLU A 1 169 ? -6.060 1.373 -21.644 1.00 57.44 169 GLU A C 1
ATOM 1267 O O . GLU A 1 169 ? -7.286 1.401 -21.671 1.00 57.44 169 GLU A O 1
ATOM 1272 N N . THR A 1 170 ? -5.346 2.186 -20.860 1.00 56.16 170 THR A N 1
ATOM 1273 C CA . THR A 1 170 ? -5.935 3.136 -19.904 1.00 56.16 170 THR A CA 1
ATOM 1274 C C . THR A 1 170 ? -5.963 4.575 -20.411 1.00 56.16 170 THR A C 1
ATOM 1276 O O . THR A 1 170 ? -6.865 5.324 -20.042 1.00 56.16 170 THR A O 1
ATOM 1279 N N . ALA A 1 171 ? -5.015 4.975 -21.264 1.00 53.66 171 ALA A N 1
ATOM 1280 C CA . ALA A 1 171 ? -5.014 6.286 -21.907 1.00 53.66 171 ALA A CA 1
ATOM 1281 C C . ALA A 1 171 ? -4.156 6.278 -23.188 1.00 53.66 171 ALA A C 1
ATOM 1283 O O . ALA A 1 171 ? -3.115 5.626 -23.224 1.00 53.66 171 ALA A O 1
ATOM 1284 N N . PRO A 1 172 ? -4.528 7.037 -24.235 1.00 49.62 172 PRO A N 1
ATOM 1285 C CA . PRO A 1 172 ? -3.827 7.037 -25.522 1.00 49.62 172 PRO A CA 1
ATOM 1286 C C . PRO A 1 172 ? -2.502 7.826 -25.547 1.00 49.62 172 PRO A C 1
ATOM 1288 O O . PRO A 1 172 ? -1.928 7.990 -26.622 1.00 49.62 172 PRO A O 1
ATOM 1291 N N . ALA A 1 173 ? -2.015 8.353 -24.418 1.00 51.69 173 ALA A N 1
ATOM 1292 C CA . ALA A 1 173 ? -0.930 9.334 -24.404 1.00 51.69 173 ALA A CA 1
ATOM 1293 C C . ALA A 1 173 ? 0.356 8.839 -23.714 1.00 51.69 173 ALA A C 1
ATOM 1295 O O . ALA A 1 173 ? 0.344 8.163 -22.685 1.00 51.69 173 ALA A O 1
ATOM 1296 N N . TYR A 1 174 ? 1.479 9.201 -24.336 1.00 59.81 174 TYR A N 1
ATOM 1297 C CA . TYR A 1 174 ? 2.842 8.854 -23.944 1.00 59.81 174 TYR A CA 1
ATOM 1298 C C . TYR A 1 174 ? 3.470 10.024 -23.174 1.00 59.81 174 TYR A C 1
ATOM 1300 O O . TYR A 1 174 ? 3.462 11.145 -23.674 1.00 59.81 174 TYR A O 1
ATOM 1308 N N . GLY A 1 175 ? 4.024 9.760 -21.985 1.00 64.69 175 GLY A N 1
ATOM 1309 C CA . GLY A 1 175 ? 4.816 10.718 -21.203 1.00 64.69 175 GLY A CA 1
ATOM 1310 C C . GLY A 1 175 ? 4.053 11.967 -20.750 1.00 64.69 175 GLY A C 1
ATOM 1311 O O . GLY A 1 175 ? 4.159 13.023 -21.367 1.00 64.69 175 GLY A O 1
ATOM 1312 N N . HIS A 1 176 ? 3.333 11.878 -19.632 1.00 74.00 176 HIS A N 1
ATOM 1313 C CA . HIS A 1 176 ? 2.716 13.051 -19.010 1.00 74.00 176 HIS A CA 1
ATOM 1314 C C . HIS A 1 176 ? 3.637 13.653 -17.949 1.00 74.00 176 HIS A C 1
ATOM 1316 O O . HIS A 1 176 ? 4.177 12.932 -17.107 1.00 74.00 176 HIS A O 1
ATOM 1322 N N . VAL A 1 177 ? 3.777 14.980 -17.971 1.00 77.25 177 VAL A N 1
ATOM 1323 C CA . VAL A 1 177 ? 4.448 15.741 -16.911 1.00 77.25 177 VAL A CA 1
ATOM 1324 C C . VAL A 1 177 ? 3.547 15.739 -15.678 1.00 77.25 177 VAL A C 1
ATOM 1326 O O . VAL A 1 177 ? 2.400 16.180 -15.743 1.00 77.25 177 VAL A O 1
ATOM 1329 N N . LEU A 1 178 ? 4.057 15.212 -14.566 1.00 81.94 178 LEU A N 1
ATOM 1330 C CA . LEU A 1 178 ? 3.352 15.181 -13.284 1.00 81.94 178 LEU A CA 1
ATOM 1331 C C . LEU A 1 178 ? 3.525 16.498 -12.526 1.00 81.94 178 LEU A C 1
ATOM 1333 O O . LEU A 1 178 ? 2.587 16.984 -11.901 1.00 81.94 178 LEU A O 1
ATOM 1337 N N . VAL A 1 179 ? 4.731 17.065 -12.585 1.00 84.62 179 VAL A N 1
ATOM 1338 C CA . VAL A 1 179 ? 5.106 18.307 -11.904 1.00 84.62 179 VAL A CA 1
ATOM 1339 C C . VAL A 1 179 ? 5.861 19.184 -12.890 1.00 84.62 179 VAL A C 1
ATOM 1341 O O . VAL A 1 179 ? 6.798 18.711 -13.531 1.00 84.62 179 VAL A O 1
ATOM 1344 N N . ALA A 1 180 ? 5.457 20.451 -13.005 1.00 84.06 180 ALA A N 1
ATOM 1345 C CA . ALA A 1 180 ? 6.132 21.417 -13.864 1.00 84.06 180 ALA A CA 1
ATOM 1346 C C . ALA A 1 180 ? 7.614 21.557 -13.484 1.00 84.06 180 ALA A C 1
ATOM 1348 O O . ALA A 1 180 ? 7.960 21.578 -12.297 1.00 84.06 180 ALA A O 1
ATOM 1349 N N . LYS A 1 181 ? 8.475 21.694 -14.494 1.00 86.00 181 LYS A N 1
ATOM 1350 C CA . LYS A 1 181 ? 9.927 21.804 -14.350 1.00 86.00 181 LYS A CA 1
ATOM 1351 C C . LYS A 1 181 ? 10.341 22.790 -13.269 1.00 86.00 181 LYS A C 1
ATOM 1353 O O . LYS A 1 181 ? 11.149 22.465 -12.407 1.00 86.00 181 LYS A O 1
ATOM 1358 N N . GLU A 1 182 ? 9.776 23.990 -13.298 1.00 88.69 182 GLU A N 1
ATOM 1359 C CA . GLU A 1 182 ? 10.142 25.089 -12.407 1.00 88.69 182 GLU A CA 1
ATOM 1360 C C . GLU A 1 182 ? 9.880 24.732 -10.940 1.00 88.69 182 GLU A C 1
ATOM 1362 O O . GLU A 1 182 ? 10.674 25.088 -10.073 1.00 88.69 182 GLU A O 1
ATOM 1367 N N . ALA A 1 183 ? 8.812 23.972 -10.678 1.00 89.19 183 ALA A N 1
ATOM 1368 C CA . ALA A 1 183 ? 8.455 23.501 -9.346 1.00 89.19 183 ALA A CA 1
ATOM 1369 C C . ALA A 1 183 ? 9.270 22.271 -8.913 1.00 89.19 183 ALA A C 1
ATOM 1371 O O . ALA A 1 183 ? 9.549 22.112 -7.732 1.00 89.19 183 ALA A O 1
ATOM 1372 N N . PHE A 1 184 ? 9.672 21.391 -9.838 1.00 93.00 184 PHE A N 1
ATOM 1373 C CA . PHE A 1 184 ? 10.396 20.161 -9.490 1.00 93.00 184 PHE A CA 1
ATOM 1374 C C . PHE A 1 184 ? 11.914 20.347 -9.364 1.00 93.00 184 PHE A C 1
ATOM 1376 O O . PHE A 1 184 ? 12.561 19.677 -8.555 1.00 93.00 184 PHE A O 1
ATOM 1383 N N . GLN A 1 185 ? 12.503 21.256 -10.145 1.00 92.19 185 GLN A N 1
ATOM 1384 C CA . GLN A 1 185 ? 13.955 21.457 -10.225 1.00 92.19 185 GLN A CA 1
ATOM 1385 C C . GLN A 1 185 ? 14.658 21.631 -8.870 1.00 92.19 185 GLN A C 1
ATOM 1387 O O . GLN A 1 185 ? 15.684 20.971 -8.680 1.00 92.19 185 GLN A O 1
ATOM 1392 N N . PRO A 1 186 ? 14.134 22.421 -7.908 1.00 94.25 186 PRO A N 1
ATOM 1393 C CA . PRO A 1 186 ? 14.776 22.573 -6.600 1.00 94.25 186 PRO A CA 1
ATOM 1394 C C . PRO A 1 186 ? 14.878 21.256 -5.814 1.00 94.25 186 PRO A C 1
ATOM 1396 O O . PRO A 1 186 ? 15.802 21.072 -5.025 1.00 94.25 186 PRO A O 1
ATOM 1399 N N . HIS A 1 187 ? 13.960 20.315 -6.055 1.00 93.94 187 HIS A N 1
ATOM 1400 C CA . HIS A 1 187 ? 13.817 19.073 -5.289 1.00 93.94 187 HIS A CA 1
ATOM 1401 C C . HIS A 1 187 ? 14.384 17.845 -6.005 1.00 93.94 187 HIS A C 1
ATOM 1403 O O . HIS A 1 187 ? 14.558 16.798 -5.380 1.00 93.94 187 HIS A O 1
ATOM 1409 N N . LYS A 1 188 ? 14.711 17.959 -7.299 1.00 92.00 188 LYS A N 1
ATOM 1410 C CA . LYS A 1 188 ? 15.123 16.852 -8.178 1.00 92.00 188 LYS A CA 1
ATOM 1411 C C . LYS A 1 188 ? 16.189 15.937 -7.569 1.00 92.00 188 LYS A C 1
ATOM 1413 O O . LYS A 1 188 ? 16.111 14.724 -7.727 1.00 92.00 188 LYS A O 1
ATOM 1418 N N . ALA A 1 189 ? 17.194 16.508 -6.904 1.00 92.06 189 ALA A N 1
ATOM 1419 C CA . ALA A 1 189 ? 18.298 15.739 -6.330 1.00 92.06 189 ALA A CA 1
ATOM 1420 C C . ALA A 1 189 ? 17.888 14.938 -5.081 1.00 92.06 189 ALA A C 1
ATOM 1422 O O . ALA A 1 189 ? 18.381 13.833 -4.874 1.00 92.06 189 ALA A O 1
ATOM 1423 N N . ALA A 1 190 ? 16.981 15.480 -4.264 1.00 94.81 190 ALA A N 1
ATOM 1424 C CA . ALA A 1 190 ? 16.519 14.847 -3.029 1.00 94.81 190 ALA A CA 1
ATOM 1425 C C . ALA A 1 190 ? 15.335 13.891 -3.256 1.00 94.81 190 ALA A C 1
ATOM 1427 O O . ALA A 1 190 ? 15.119 12.979 -2.458 1.00 94.81 190 ALA A O 1
ATOM 1428 N N . PHE A 1 191 ? 14.590 14.070 -4.351 1.00 95.56 191 PHE A N 1
ATOM 1429 C CA . PHE A 1 191 ? 13.366 13.322 -4.624 1.00 95.56 191 PHE A CA 1
ATOM 1430 C C . PHE A 1 191 ? 13.555 11.795 -4.672 1.00 95.56 191 PHE A C 1
ATOM 1432 O O . PHE A 1 191 ? 12.842 11.120 -3.932 1.00 95.56 191 PHE A O 1
ATOM 1439 N N . PRO A 1 192 ? 14.530 11.217 -5.408 1.00 95.50 192 PRO A N 1
ATOM 1440 C CA . PRO A 1 192 ? 14.758 9.764 -5.407 1.00 95.50 192 PRO A CA 1
ATOM 1441 C C . PRO A 1 192 ? 14.969 9.162 -4.012 1.00 95.50 192 PRO A C 1
ATOM 1443 O O . PRO A 1 192 ? 14.489 8.067 -3.716 1.00 95.50 192 PRO A O 1
ATOM 1446 N N . SER A 1 193 ? 15.676 9.883 -3.138 1.00 96.62 193 SER A N 1
ATOM 1447 C CA . SER A 1 193 ? 15.924 9.448 -1.761 1.00 96.62 193 SER A CA 1
ATOM 1448 C C . SER A 1 193 ? 14.657 9.511 -0.915 1.00 96.62 193 SER A C 1
ATOM 1450 O O . SER A 1 193 ? 14.402 8.591 -0.144 1.00 96.62 193 SER A O 1
ATOM 1452 N N . ALA A 1 194 ? 13.836 10.550 -1.082 1.00 97.31 194 ALA A N 1
ATOM 1453 C CA . ALA A 1 194 ? 12.561 10.671 -0.379 1.00 97.31 194 ALA A CA 1
ATOM 1454 C C . ALA A 1 194 ? 11.567 9.572 -0.787 1.00 97.31 194 ALA A C 1
ATOM 1456 O O . ALA A 1 194 ? 10.943 8.965 0.079 1.00 97.31 194 ALA A O 1
ATOM 1457 N N . VAL A 1 195 ? 11.480 9.250 -2.086 1.00 97.50 195 VAL A N 1
ATOM 1458 C CA . VAL A 1 195 ? 10.666 8.121 -2.571 1.00 97.50 195 VAL A CA 1
ATOM 1459 C C . VAL A 1 195 ? 11.138 6.817 -1.927 1.00 97.50 195 VAL A C 1
ATOM 1461 O O . VAL A 1 195 ? 10.323 6.036 -1.440 1.00 97.50 195 VAL A O 1
ATOM 1464 N N . ALA A 1 196 ? 12.453 6.580 -1.904 1.00 97.69 196 ALA A N 1
ATOM 1465 C CA . ALA A 1 196 ? 13.004 5.350 -1.355 1.00 97.69 196 ALA A CA 1
ATOM 1466 C C . ALA A 1 196 ? 12.750 5.198 0.151 1.00 97.69 196 ALA A C 1
ATOM 1468 O O . ALA A 1 196 ? 12.431 4.098 0.595 1.00 97.69 196 ALA A O 1
ATOM 1469 N N . LEU A 1 197 ? 12.852 6.286 0.920 1.00 97.44 197 LEU A N 1
ATOM 1470 C CA . LEU A 1 197 ? 12.554 6.295 2.355 1.00 97.44 197 LEU A CA 1
ATOM 1471 C C . LEU A 1 197 ? 11.074 6.030 2.639 1.00 97.44 197 LEU A C 1
ATOM 1473 O O . LEU A 1 197 ? 10.756 5.243 3.527 1.00 97.44 197 LEU A O 1
ATOM 1477 N N . GLU A 1 198 ? 10.165 6.639 1.874 1.00 97.75 198 GLU A N 1
ATOM 1478 C CA . GLU A 1 198 ? 8.736 6.366 2.041 1.00 97.75 198 GLU A CA 1
ATOM 1479 C C . GLU A 1 198 ? 8.395 4.918 1.672 1.00 97.75 198 GLU A C 1
ATOM 1481 O O . GLU A 1 198 ? 7.667 4.255 2.408 1.00 97.75 198 GLU A O 1
ATOM 1486 N N . LEU A 1 199 ? 8.964 4.379 0.588 1.00 98.12 199 LEU A N 1
ATOM 1487 C CA . LEU A 1 199 ? 8.782 2.969 0.234 1.00 98.12 199 LEU A CA 1
ATOM 1488 C C . LEU A 1 199 ? 9.327 2.022 1.303 1.00 98.12 199 LEU A C 1
ATOM 1490 O O . LEU A 1 199 ? 8.642 1.064 1.649 1.00 98.12 199 LEU A O 1
ATOM 1494 N N . GLU A 1 200 ? 10.528 2.280 1.824 1.00 98.19 200 GLU A N 1
ATOM 1495 C CA . GLU A 1 200 ? 11.132 1.499 2.910 1.00 98.19 200 GLU A CA 1
ATOM 1496 C C . GLU A 1 200 ? 10.216 1.472 4.135 1.00 98.19 200 GLU A C 1
ATOM 1498 O O . GLU A 1 200 ? 9.857 0.396 4.614 1.00 98.19 200 GLU A O 1
ATOM 1503 N N . SER A 1 201 ? 9.752 2.648 4.567 1.00 97.50 201 SER A N 1
ATOM 1504 C CA . SER A 1 201 ? 8.845 2.807 5.704 1.00 97.50 201 SER A CA 1
ATOM 1505 C C . SER A 1 201 ? 7.542 2.027 5.507 1.00 97.50 201 SER A C 1
ATOM 1507 O O . SER A 1 201 ? 7.086 1.315 6.406 1.00 97.50 201 SER A O 1
ATOM 1509 N N . TRP A 1 202 ? 6.965 2.091 4.305 1.00 98.06 202 TRP A N 1
ATOM 1510 C CA . TRP A 1 202 ? 5.735 1.377 3.967 1.00 98.06 202 TRP A CA 1
ATOM 1511 C C . TRP A 1 202 ? 5.903 -0.130 3.854 1.00 98.06 202 TRP A C 1
ATOM 1513 O O . TRP A 1 202 ? 5.027 -0.868 4.301 1.00 98.06 202 TRP A O 1
ATOM 1523 N N . LEU A 1 203 ? 7.011 -0.600 3.292 1.00 98.06 203 LEU A N 1
ATOM 1524 C CA . LEU A 1 203 ? 7.327 -2.023 3.228 1.00 98.06 203 LEU A CA 1
ATOM 1525 C C . LEU A 1 203 ? 7.572 -2.595 4.621 1.00 98.06 203 LEU A C 1
ATOM 1527 O O . LEU A 1 203 ? 7.049 -3.660 4.940 1.00 98.06 203 LEU A O 1
ATOM 1531 N N . HIS A 1 204 ? 8.306 -1.865 5.461 1.00 97.69 204 HIS A N 1
ATOM 1532 C CA . HIS A 1 204 ? 8.521 -2.222 6.857 1.00 97.69 204 HIS A CA 1
ATOM 1533 C C . HIS A 1 204 ? 7.193 -2.293 7.620 1.00 97.69 204 HIS A C 1
ATOM 1535 O O . HIS A 1 204 ? 6.935 -3.284 8.297 1.00 97.69 204 HIS A O 1
ATOM 1541 N N . LEU A 1 205 ? 6.323 -1.284 7.485 1.00 97.69 205 LEU A N 1
ATOM 1542 C CA . LEU A 1 205 ? 5.012 -1.275 8.139 1.00 97.69 205 LEU A CA 1
ATOM 1543 C C . LEU A 1 205 ? 4.111 -2.409 7.635 1.00 97.69 205 LEU A C 1
ATOM 1545 O O . LEU A 1 205 ? 3.534 -3.132 8.441 1.00 97.69 205 LEU A O 1
ATOM 1549 N N . ALA A 1 206 ? 4.003 -2.591 6.316 1.00 97.94 206 ALA A N 1
ATOM 1550 C CA . ALA A 1 206 ? 3.189 -3.653 5.732 1.00 97.94 206 ALA A CA 1
ATOM 1551 C C . ALA A 1 206 ? 3.680 -5.038 6.169 1.00 97.94 206 ALA A C 1
ATOM 1553 O O . ALA A 1 206 ? 2.864 -5.893 6.494 1.00 97.94 206 ALA A O 1
ATOM 1554 N N . GLY A 1 207 ? 4.997 -5.241 6.230 1.00 97.31 207 GLY A N 1
ATOM 1555 C CA . GLY A 1 207 ? 5.593 -6.463 6.754 1.00 97.31 207 GLY A CA 1
ATOM 1556 C C . GLY A 1 207 ? 5.308 -6.679 8.241 1.00 97.31 207 GLY A C 1
ATOM 1557 O O . GLY A 1 207 ? 4.823 -7.737 8.630 1.00 97.31 207 GLY A O 1
ATOM 1558 N N . ARG A 1 208 ? 5.515 -5.647 9.072 1.00 96.88 208 ARG A N 1
ATOM 1559 C CA . ARG A 1 208 ? 5.275 -5.698 10.526 1.00 96.88 208 ARG A CA 1
ATOM 1560 C C . ARG A 1 208 ? 3.830 -6.068 10.862 1.00 96.88 208 ARG A C 1
ATOM 1562 O O . ARG A 1 208 ? 3.598 -6.790 11.823 1.00 96.88 208 ARG A O 1
ATOM 1569 N N . LEU A 1 209 ? 2.882 -5.575 10.068 1.00 96.88 209 LEU A N 1
ATOM 1570 C CA . LEU A 1 209 ? 1.447 -5.834 10.212 1.00 96.88 209 LEU A CA 1
ATOM 1571 C C . LEU A 1 209 ? 0.966 -7.076 9.438 1.00 96.88 209 LEU A C 1
ATOM 1573 O O . LEU A 1 209 ? -0.237 -7.320 9.352 1.00 96.88 209 LEU A O 1
ATOM 1577 N N . ASN A 1 210 ? 1.889 -7.827 8.831 1.00 96.44 210 ASN A N 1
ATOM 1578 C CA . ASN A 1 210 ? 1.622 -8.986 7.982 1.00 96.44 210 ASN A CA 1
ATOM 1579 C C . ASN A 1 210 ? 0.596 -8.726 6.854 1.00 96.44 210 ASN A C 1
ATOM 1581 O O . ASN A 1 210 ? -0.206 -9.581 6.491 1.00 96.44 210 ASN A O 1
ATOM 1585 N N . LEU A 1 211 ? 0.614 -7.527 6.267 1.00 97.19 211 LEU A N 1
ATOM 1586 C CA . LEU A 1 211 ? -0.278 -7.111 5.181 1.00 97.19 211 LEU A CA 1
ATOM 1587 C C . LEU A 1 211 ? 0.260 -7.592 3.828 1.00 97.19 211 LEU A C 1
ATOM 1589 O O . LEU A 1 211 ? 0.669 -6.792 2.980 1.00 97.19 211 LEU A O 1
ATOM 1593 N N . VAL A 1 212 ? 0.255 -8.911 3.616 1.00 96.31 212 VAL A N 1
ATOM 1594 C CA . VAL A 1 212 ? 0.838 -9.569 2.430 1.00 96.31 212 VAL A CA 1
ATOM 1595 C C . VAL A 1 212 ? 0.380 -8.947 1.100 1.00 96.31 212 VAL A C 1
ATOM 1597 O O . VAL A 1 212 ? 1.241 -8.665 0.257 1.00 96.31 212 VAL A O 1
ATOM 1600 N N . PRO A 1 213 ? -0.923 -8.665 0.867 1.00 96.31 213 PRO A N 1
ATOM 1601 C CA . PRO A 1 213 ? -1.365 -8.062 -0.392 1.00 96.31 213 PRO A CA 1
ATOM 1602 C C . PRO A 1 213 ? -0.755 -6.677 -0.635 1.00 96.31 213 PRO A C 1
ATOM 1604 O O . PRO A 1 213 ? -0.340 -6.368 -1.754 1.00 96.31 213 PRO A O 1
ATOM 1607 N N . LEU A 1 214 ? -0.649 -5.862 0.418 1.00 97.25 214 LEU A N 1
ATOM 1608 C CA . LEU A 1 214 ? -0.099 -4.512 0.336 1.00 97.25 214 LEU A CA 1
ATOM 1609 C C . LEU A 1 214 ? 1.416 -4.542 0.116 1.00 97.25 214 LEU A C 1
ATOM 1611 O O . LEU A 1 214 ? 1.915 -3.850 -0.771 1.00 97.25 214 LEU A O 1
ATOM 1615 N N . ALA A 1 215 ? 2.141 -5.390 0.850 1.00 97.38 215 ALA A N 1
ATOM 1616 C CA . ALA A 1 215 ? 3.572 -5.601 0.639 1.00 97.38 215 ALA A CA 1
ATOM 1617 C C . ALA A 1 215 ? 3.864 -6.066 -0.801 1.00 97.38 215 ALA A C 1
ATOM 1619 O O . ALA A 1 215 ? 4.780 -5.556 -1.453 1.00 97.38 215 ALA A O 1
ATOM 1620 N N . ARG A 1 216 ? 3.030 -6.962 -1.353 1.00 95.69 216 ARG A N 1
ATOM 1621 C CA . ARG A 1 216 ? 3.130 -7.403 -2.753 1.00 95.69 216 ARG A CA 1
ATOM 1622 C C . ARG A 1 216 ? 2.871 -6.257 -3.737 1.00 95.69 216 ARG A C 1
ATOM 1624 O O . ARG A 1 216 ? 3.597 -6.152 -4.724 1.00 95.69 216 ARG A O 1
ATOM 1631 N N . ALA A 1 217 ? 1.886 -5.393 -3.479 1.00 96.00 217 ALA A N 1
ATOM 1632 C CA . ALA A 1 217 ? 1.604 -4.222 -4.314 1.00 96.00 217 ALA A CA 1
ATOM 1633 C C . ALA A 1 217 ? 2.769 -3.215 -4.313 1.00 96.00 217 ALA A C 1
ATOM 1635 O O . ALA A 1 217 ? 3.198 -2.780 -5.381 1.00 96.00 217 ALA A O 1
ATOM 1636 N N . LEU A 1 218 ? 3.341 -2.917 -3.142 1.00 97.44 218 LEU A N 1
ATOM 1637 C CA . LEU A 1 218 ? 4.526 -2.062 -2.994 1.00 97.44 218 LEU A CA 1
ATOM 1638 C C . LEU A 1 218 ? 5.744 -2.646 -3.726 1.00 97.44 218 LEU A C 1
ATOM 1640 O O . LEU A 1 218 ? 6.447 -1.938 -4.443 1.00 97.44 218 LEU A O 1
ATOM 1644 N N . MET A 1 219 ? 5.969 -3.957 -3.620 1.00 95.50 219 MET A N 1
ATOM 1645 C CA . MET A 1 219 ? 7.006 -4.654 -4.391 1.00 95.50 219 MET A CA 1
ATOM 1646 C C . MET A 1 219 ? 6.746 -4.658 -5.894 1.00 95.50 219 MET A C 1
ATOM 1648 O O . MET A 1 219 ? 7.691 -4.573 -6.680 1.00 95.50 219 MET A O 1
ATOM 1652 N N . GLY A 1 220 ? 5.483 -4.734 -6.307 1.00 93.44 220 GLY A N 1
ATOM 1653 C CA . GLY A 1 220 ? 5.080 -4.543 -7.696 1.00 93.44 220 GLY A CA 1
ATOM 1654 C C . GLY A 1 220 ? 5.474 -3.161 -8.211 1.00 93.44 220 GLY A C 1
ATOM 1655 O O . GLY A 1 220 ? 6.090 -3.070 -9.271 1.00 93.44 220 GLY A O 1
ATOM 1656 N N . PHE A 1 221 ? 5.200 -2.115 -7.429 1.00 94.69 221 PHE A N 1
ATOM 1657 C CA . PHE A 1 221 ? 5.608 -0.745 -7.739 1.00 94.69 221 PHE A CA 1
ATOM 1658 C C . PHE A 1 221 ? 7.133 -0.617 -7.860 1.00 94.69 221 PHE A C 1
ATOM 1660 O O . PHE A 1 221 ? 7.625 -0.164 -8.887 1.00 94.69 221 PHE A O 1
ATOM 1667 N N . VAL A 1 222 ? 7.904 -1.114 -6.885 1.00 94.81 222 VAL A N 1
ATOM 1668 C CA . VAL A 1 222 ? 9.381 -1.082 -6.936 1.00 94.81 222 VAL A CA 1
ATOM 1669 C C . VAL A 1 222 ? 9.917 -1.739 -8.210 1.00 94.81 222 VAL A C 1
ATOM 1671 O O . VAL A 1 222 ? 10.758 -1.168 -8.902 1.00 94.81 222 VAL A O 1
ATOM 1674 N N . LYS A 1 223 ? 9.408 -2.926 -8.560 1.00 90.50 223 LYS A N 1
ATOM 1675 C CA . LYS A 1 223 ? 9.800 -3.630 -9.790 1.00 90.50 223 LYS A CA 1
ATOM 1676 C C . LYS A 1 223 ? 9.433 -2.835 -11.042 1.00 90.50 223 LYS A C 1
ATOM 1678 O O . LYS A 1 223 ? 10.229 -2.785 -11.976 1.00 90.50 223 LYS A O 1
ATOM 1683 N N . ALA A 1 224 ? 8.255 -2.215 -11.057 1.00 88.81 224 ALA A N 1
ATOM 1684 C CA . ALA A 1 224 ? 7.806 -1.399 -12.174 1.00 88.81 224 ALA A CA 1
ATOM 1685 C C . ALA A 1 224 ? 8.739 -0.209 -12.415 1.00 88.81 224 ALA A C 1
ATOM 1687 O O . ALA A 1 224 ? 9.231 -0.034 -13.531 1.00 88.81 224 ALA A O 1
ATOM 1688 N N . GLU A 1 225 ? 9.064 0.531 -11.357 1.00 90.44 225 GLU A N 1
ATOM 1689 C CA . GLU A 1 225 ? 9.944 1.695 -11.422 1.00 90.44 225 GLU A CA 1
ATOM 1690 C C . GLU A 1 225 ? 11.357 1.333 -11.900 1.00 90.44 225 GLU A C 1
ATOM 1692 O O . GLU A 1 225 ? 11.976 2.102 -12.635 1.00 90.44 225 GLU A O 1
ATOM 1697 N N . LEU A 1 226 ? 11.873 0.145 -11.570 1.00 87.44 226 LEU A N 1
ATOM 1698 C CA . LEU A 1 226 ? 13.192 -0.314 -12.030 1.00 87.44 226 LEU A CA 1
ATOM 1699 C C . LEU A 1 226 ? 13.249 -0.666 -13.529 1.00 87.44 226 LEU A C 1
ATOM 1701 O O . LEU A 1 226 ? 14.345 -0.781 -14.081 1.00 87.44 226 LEU A O 1
ATOM 1705 N N . THR A 1 227 ? 12.104 -0.771 -14.213 1.00 79.12 227 THR A N 1
ATOM 1706 C CA . THR A 1 227 ? 12.045 -1.031 -15.666 1.00 79.12 227 THR A CA 1
ATOM 1707 C C . THR A 1 227 ? 12.693 0.102 -16.470 1.00 79.12 227 THR A C 1
ATOM 1709 O O . THR A 1 227 ? 13.347 -0.145 -17.479 1.00 79.12 227 THR A O 1
ATOM 1712 N N . GLY A 1 228 ? 12.580 1.350 -15.994 1.00 68.75 228 GLY A N 1
ATOM 1713 C CA . GLY A 1 228 ? 13.113 2.546 -16.661 1.00 68.75 228 GLY A CA 1
ATOM 1714 C C . GLY A 1 228 ? 14.636 2.714 -16.621 1.00 68.75 228 GLY A C 1
ATOM 1715 O O . GLY A 1 228 ? 15.141 3.737 -17.089 1.00 68.75 228 GLY A O 1
ATOM 1716 N N . SER A 1 229 ? 15.372 1.747 -16.062 1.00 72.19 229 SER A N 1
ATOM 1717 C CA . SER A 1 229 ? 16.832 1.764 -15.910 1.00 72.19 229 SER A CA 1
ATOM 1718 C C . SER A 1 229 ? 17.350 3.118 -15.395 1.00 72.19 229 SER A C 1
ATOM 1720 O O . SER A 1 229 ? 17.059 3.485 -14.261 1.00 72.19 229 SER A O 1
ATOM 1722 N N . ALA A 1 230 ? 18.097 3.876 -16.209 1.00 74.38 230 ALA A N 1
ATOM 1723 C CA . ALA A 1 230 ? 18.794 5.094 -15.786 1.00 74.38 230 ALA A CA 1
ATOM 1724 C C . ALA A 1 230 ? 17.867 6.290 -15.496 1.00 74.38 230 ALA A C 1
ATOM 1726 O O . ALA A 1 230 ? 18.290 7.236 -14.837 1.00 74.38 230 ALA A O 1
ATOM 1727 N N . CYS A 1 231 ? 16.621 6.263 -15.978 1.00 81.94 231 CYS A N 1
ATOM 1728 C CA . CYS A 1 231 ? 15.640 7.325 -15.728 1.00 81.94 231 CYS A CA 1
ATOM 1729 C C . CYS A 1 231 ? 14.714 7.015 -14.541 1.00 81.94 231 CYS A C 1
ATOM 1731 O O . CYS A 1 231 ? 13.906 7.865 -14.165 1.00 81.94 231 CYS A O 1
ATOM 1733 N N . SER A 1 232 ? 14.818 5.814 -13.962 1.00 88.62 232 SER A N 1
ATOM 1734 C CA . SER A 1 232 ? 14.009 5.387 -12.820 1.00 88.62 232 SER A CA 1
ATOM 1735 C C . SER A 1 232 ? 14.227 6.287 -11.608 1.00 88.62 232 SER A C 1
ATOM 1737 O O . SER A 1 232 ? 15.362 6.634 -11.273 1.00 88.62 232 SER A O 1
ATOM 1739 N N . ILE A 1 233 ? 13.145 6.576 -10.885 1.00 93.00 233 ILE A N 1
ATOM 1740 C CA . ILE A 1 233 ? 13.205 7.295 -9.606 1.00 93.00 233 ILE A CA 1
ATOM 1741 C C . ILE A 1 233 ? 13.855 6.481 -8.474 1.00 93.00 233 ILE A C 1
ATOM 1743 O O . ILE A 1 233 ? 14.133 7.047 -7.422 1.00 93.00 233 ILE A O 1
ATOM 1747 N N . LEU A 1 234 ? 14.111 5.179 -8.676 1.00 93.81 234 LEU A N 1
ATOM 1748 C CA . LEU A 1 234 ? 14.694 4.277 -7.671 1.00 93.81 234 LEU A CA 1
ATOM 1749 C C . LEU A 1 234 ? 16.093 3.759 -8.025 1.00 93.81 234 LEU A C 1
ATOM 1751 O O . LEU A 1 234 ? 16.703 3.070 -7.208 1.00 93.81 234 LEU A O 1
ATOM 1755 N N . HIS A 1 235 ? 16.618 4.051 -9.222 1.00 87.94 235 HIS A N 1
ATOM 1756 C CA . HIS A 1 235 ? 17.840 3.404 -9.722 1.00 87.94 235 HIS A CA 1
ATOM 1757 C C . HIS A 1 235 ? 19.025 3.512 -8.752 1.00 87.94 235 HIS A C 1
ATOM 1759 O O . HIS A 1 235 ? 19.688 2.518 -8.467 1.00 87.94 235 HIS A O 1
ATOM 1765 N N . SER A 1 236 ? 19.275 4.711 -8.224 1.00 88.94 236 SER A N 1
ATOM 1766 C CA . SER A 1 236 ? 20.393 4.991 -7.317 1.00 88.94 236 SER A CA 1
ATOM 1767 C C . SER A 1 236 ? 20.076 4.755 -5.838 1.00 88.94 236 SER A C 1
ATOM 1769 O O . SER A 1 236 ? 20.970 4.886 -5.007 1.00 88.94 236 SER A O 1
ATOM 1771 N N . THR A 1 237 ? 18.827 4.432 -5.490 1.00 94.38 237 THR A N 1
ATOM 1772 C CA . THR A 1 237 ? 18.339 4.394 -4.099 1.00 94.38 237 THR A CA 1
ATOM 1773 C C . THR A 1 237 ? 17.685 3.065 -3.718 1.00 94.38 237 THR A C 1
ATOM 1775 O O . THR A 1 237 ? 17.177 2.919 -2.608 1.00 94.38 237 THR A O 1
ATOM 1778 N N . ILE A 1 238 ? 17.741 2.055 -4.591 1.00 93.81 238 ILE A N 1
ATOM 1779 C CA . ILE A 1 238 ? 17.111 0.747 -4.362 1.00 93.81 238 ILE A CA 1
ATOM 1780 C C . ILE A 1 238 ? 17.614 0.035 -3.098 1.00 93.81 238 ILE A C 1
ATOM 1782 O O . ILE A 1 238 ? 16.835 -0.621 -2.410 1.00 93.81 238 ILE A O 1
ATOM 1786 N N . SER A 1 239 ? 18.889 0.211 -2.743 1.00 93.88 239 SER A N 1
ATOM 1787 C CA . SER A 1 239 ? 19.466 -0.342 -1.510 1.00 93.88 239 SER A CA 1
ATOM 1788 C C . SER A 1 239 ? 18.844 0.250 -0.243 1.00 93.88 239 SER A C 1
ATOM 1790 O O . SER A 1 239 ? 18.868 -0.391 0.800 1.00 93.88 239 SER A O 1
ATOM 1792 N N . THR A 1 240 ? 18.288 1.462 -0.325 1.00 96.44 240 THR A N 1
ATOM 1793 C CA . THR A 1 240 ? 17.539 2.081 0.774 1.00 96.44 240 THR A CA 1
ATOM 1794 C C . THR A 1 240 ? 16.159 1.447 0.906 1.00 96.44 240 THR A C 1
ATOM 1796 O O . THR A 1 240 ? 15.719 1.204 2.019 1.00 96.44 240 THR A O 1
ATOM 1799 N N . VAL A 1 241 ? 15.495 1.136 -0.213 1.00 96.62 241 VAL A N 1
ATOM 1800 C CA . VAL A 1 241 ? 14.169 0.491 -0.211 1.00 96.62 241 VAL A CA 1
ATOM 1801 C C . VAL A 1 241 ? 14.246 -0.925 0.357 1.00 96.62 241 VAL A C 1
ATOM 1803 O O . VAL A 1 241 ? 13.416 -1.327 1.165 1.00 96.62 241 VAL A O 1
ATOM 1806 N N . ILE A 1 242 ? 15.250 -1.691 -0.072 1.00 93.75 242 ILE A N 1
ATOM 1807 C CA . ILE A 1 242 ? 15.463 -3.085 0.326 1.00 93.75 242 ILE A CA 1
ATOM 1808 C C . ILE A 1 242 ? 16.416 -3.108 1.538 1.00 93.75 242 ILE A C 1
ATOM 1810 O O . ILE A 1 242 ? 17.542 -3.602 1.480 1.00 93.75 242 ILE A O 1
ATOM 1814 N N . SER A 1 243 ? 15.975 -2.481 2.632 1.00 96.00 243 SER A N 1
ATOM 1815 C CA . SER A 1 243 ? 16.758 -2.322 3.861 1.00 96.00 243 SER A CA 1
ATOM 1816 C C . SER A 1 243 ? 16.755 -3.602 4.720 1.00 96.00 243 SER A C 1
ATOM 1818 O O . SER A 1 243 ? 15.837 -4.423 4.618 1.00 96.00 243 SER A O 1
ATOM 1820 N N . PRO A 1 244 ? 17.715 -3.773 5.652 1.00 96.38 244 PRO A N 1
ATOM 1821 C CA . PRO A 1 244 ? 17.665 -4.859 6.636 1.00 96.38 244 PRO A CA 1
ATOM 1822 C C . PRO A 1 244 ? 16.368 -4.888 7.460 1.00 96.38 244 PRO A C 1
ATOM 1824 O O . PRO A 1 244 ? 15.879 -5.966 7.793 1.00 96.38 244 PRO A O 1
ATOM 1827 N N . ARG A 1 245 ? 15.782 -3.718 7.759 1.00 95.31 245 ARG A N 1
ATOM 1828 C CA . ARG A 1 245 ? 14.516 -3.611 8.503 1.00 95.31 245 ARG A CA 1
ATOM 1829 C C . ARG A 1 245 ? 13.348 -4.167 7.699 1.00 95.31 245 ARG A C 1
ATOM 1831 O O . ARG A 1 245 ? 12.504 -4.864 8.252 1.00 95.31 245 ARG A O 1
ATOM 1838 N N . VAL A 1 246 ? 13.318 -3.891 6.397 1.00 96.50 246 VAL A N 1
ATOM 1839 C CA . VAL A 1 246 ? 12.305 -4.440 5.491 1.00 96.50 246 VAL A CA 1
ATOM 1840 C C . VAL A 1 246 ? 12.409 -5.963 5.429 1.00 96.50 246 VAL A C 1
ATOM 1842 O O . VAL A 1 246 ? 11.388 -6.636 5.511 1.00 96.50 246 VAL A O 1
ATOM 1845 N N . PHE A 1 247 ? 13.620 -6.524 5.366 1.00 94.00 247 PHE A N 1
ATOM 1846 C CA . PHE A 1 247 ? 13.804 -7.980 5.388 1.00 94.00 247 PHE A CA 1
ATOM 1847 C C . PHE A 1 247 ? 13.394 -8.634 6.705 1.00 94.00 247 PHE A C 1
ATOM 1849 O O . PHE A 1 247 ? 12.832 -9.724 6.679 1.00 94.00 247 PHE A O 1
ATOM 1856 N N . GLN A 1 248 ? 13.650 -7.980 7.841 1.00 95.75 248 GLN A N 1
ATOM 1857 C CA . GLN A 1 248 ? 13.296 -8.510 9.160 1.00 95.75 248 GLN A CA 1
ATOM 1858 C C . GLN A 1 248 ? 11.795 -8.799 9.292 1.00 95.75 248 GLN A C 1
ATOM 1860 O O . GLN A 1 248 ? 11.416 -9.759 9.960 1.00 95.75 248 GLN A O 1
ATOM 1865 N N . PHE A 1 249 ? 10.960 -7.977 8.658 1.00 96.12 249 PHE A N 1
ATOM 1866 C CA . PHE A 1 249 ? 9.505 -8.087 8.721 1.00 96.12 249 PHE A CA 1
ATOM 1867 C C . PHE A 1 249 ? 8.869 -8.511 7.396 1.00 96.12 249 PHE A C 1
ATOM 1869 O O . PHE A 1 249 ? 7.649 -8.484 7.275 1.00 96.12 249 PHE A O 1
ATOM 1876 N N . MET A 1 250 ? 9.656 -8.890 6.387 1.00 95.06 250 MET A N 1
ATOM 1877 C CA . MET A 1 250 ? 9.100 -9.296 5.099 1.00 95.06 250 MET A CA 1
ATOM 1878 C C . MET A 1 250 ? 8.192 -10.520 5.293 1.00 95.06 250 MET A C 1
ATOM 1880 O O . MET A 1 250 ? 8.647 -11.505 5.884 1.00 95.06 250 MET A O 1
ATOM 1884 N N . PRO A 1 251 ? 6.947 -10.507 4.776 1.00 94.50 251 PRO A N 1
ATOM 1885 C CA . PRO A 1 251 ? 6.078 -11.670 4.856 1.00 94.50 251 PRO A CA 1
ATOM 1886 C C . PRO A 1 251 ? 6.748 -12.905 4.255 1.00 94.50 251 PRO A C 1
ATOM 1888 O O . PRO A 1 251 ? 7.376 -12.834 3.189 1.00 94.50 251 PRO A O 1
ATOM 1891 N N . ARG A 1 252 ? 6.633 -14.041 4.948 1.00 93.06 252 ARG A N 1
ATOM 1892 C CA . ARG A 1 252 ? 7.328 -15.286 4.587 1.00 93.06 252 ARG A CA 1
ATOM 1893 C C . ARG A 1 252 ? 6.956 -15.749 3.185 1.00 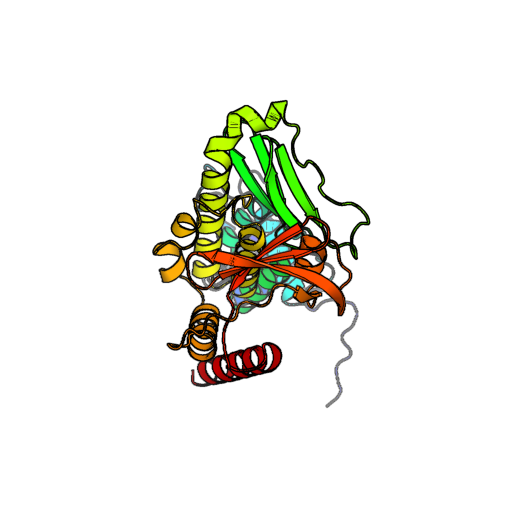93.06 252 ARG A C 1
ATOM 1895 O O . ARG A 1 252 ? 7.820 -16.208 2.447 1.00 93.06 252 ARG A O 1
ATOM 1902 N N . GLU A 1 253 ? 5.707 -15.546 2.788 1.00 92.12 253 GLU A N 1
ATOM 1903 C CA . GLU A 1 253 ? 5.183 -15.833 1.456 1.00 92.12 253 GLU A CA 1
ATOM 1904 C C . GLU A 1 253 ? 6.016 -15.137 0.381 1.00 92.12 253 GLU A C 1
ATOM 1906 O O . GLU A 1 253 ? 6.396 -15.752 -0.612 1.00 92.12 253 GLU A O 1
ATOM 1911 N N . LEU A 1 254 ? 6.363 -13.864 0.594 1.00 93.19 254 LEU A N 1
ATOM 1912 C CA . LEU A 1 254 ? 7.159 -13.092 -0.357 1.00 93.19 254 LEU A CA 1
ATOM 1913 C C . LEU A 1 254 ? 8.626 -13.533 -0.366 1.00 93.19 254 LEU A C 1
ATOM 1915 O O . LEU A 1 254 ? 9.253 -13.531 -1.427 1.00 93.19 254 LEU A O 1
ATOM 1919 N N . MET A 1 255 ? 9.161 -13.949 0.784 1.00 92.62 255 MET A N 1
ATOM 1920 C CA . MET A 1 255 ? 10.511 -14.511 0.880 1.00 92.62 255 MET A CA 1
ATOM 1921 C C . MET A 1 255 ? 10.607 -15.863 0.164 1.00 92.62 255 MET A C 1
ATOM 1923 O O . MET A 1 255 ? 11.536 -16.071 -0.616 1.00 92.62 255 MET A O 1
ATOM 1927 N N . PHE A 1 256 ? 9.628 -16.751 0.354 1.00 92.38 256 PHE A N 1
ATOM 1928 C CA . PHE A 1 256 ? 9.547 -18.026 -0.357 1.00 92.38 256 PHE A CA 1
ATOM 1929 C C . PHE A 1 256 ? 9.346 -17.826 -1.856 1.00 92.38 256 PHE A C 1
ATOM 1931 O O . PHE A 1 256 ? 10.040 -18.459 -2.647 1.00 92.38 256 PHE A O 1
ATOM 1938 N N . GLU A 1 257 ? 8.468 -16.906 -2.265 1.00 90.88 257 GLU A N 1
ATOM 1939 C CA . GLU A 1 257 ? 8.305 -16.547 -3.676 1.00 90.88 257 GLU A CA 1
ATOM 1940 C C . GLU A 1 257 ? 9.619 -16.066 -4.297 1.00 90.88 257 GLU A C 1
ATOM 1942 O O . GLU A 1 257 ? 9.945 -16.442 -5.426 1.00 90.88 257 GLU A O 1
ATOM 1947 N N . ALA A 1 258 ? 10.357 -15.206 -3.590 1.00 88.75 258 ALA A N 1
ATOM 1948 C CA . ALA A 1 258 ? 11.630 -14.678 -4.058 1.00 88.75 258 ALA A CA 1
ATOM 1949 C C . ALA A 1 258 ? 12.676 -15.788 -4.178 1.00 88.75 258 ALA A C 1
ATOM 1951 O O . ALA A 1 258 ? 13.271 -15.928 -5.242 1.00 88.75 258 ALA A O 1
ATOM 1952 N N . PHE A 1 259 ? 12.837 -16.608 -3.139 1.00 89.56 259 PHE A N 1
ATOM 1953 C CA . PHE A 1 259 ? 13.781 -17.722 -3.122 1.00 89.56 259 PHE A CA 1
ATOM 1954 C C . PHE A 1 259 ? 13.465 -18.770 -4.195 1.00 89.56 259 PHE A C 1
ATOM 1956 O O . PHE A 1 259 ? 14.342 -19.156 -4.962 1.00 89.56 259 PHE A O 1
ATOM 1963 N N . ALA A 1 260 ? 12.207 -19.201 -4.307 1.00 87.88 260 ALA A N 1
ATOM 1964 C CA . ALA A 1 260 ? 11.796 -20.167 -5.320 1.00 87.88 260 ALA A CA 1
ATOM 1965 C C . ALA A 1 260 ? 12.008 -19.612 -6.734 1.00 87.88 260 ALA A C 1
ATOM 1967 O O . ALA A 1 260 ? 12.513 -20.314 -7.608 1.00 87.88 260 ALA A O 1
ATOM 1968 N N . ARG A 1 261 ? 11.670 -18.335 -6.967 1.00 85.50 261 ARG A N 1
ATOM 1969 C CA . ARG A 1 261 ? 11.931 -17.684 -8.257 1.00 85.50 261 ARG A CA 1
ATOM 1970 C C . ARG A 1 261 ? 13.427 -17.621 -8.551 1.00 85.50 261 ARG A C 1
ATOM 1972 O O . ARG A 1 261 ? 13.809 -17.903 -9.680 1.00 85.50 261 ARG A O 1
ATOM 1979 N N . ASP A 1 262 ? 14.244 -17.273 -7.564 1.00 85.69 262 ASP A N 1
ATOM 1980 C CA . ASP A 1 262 ? 15.698 -17.226 -7.693 1.00 85.69 262 ASP A CA 1
ATOM 1981 C C . ASP A 1 262 ? 16.261 -18.604 -8.064 1.00 85.69 262 ASP A C 1
ATOM 1983 O O . ASP A 1 262 ? 16.873 -18.745 -9.111 1.00 85.69 262 ASP A O 1
ATOM 1987 N N . MET A 1 263 ? 15.904 -19.670 -7.346 1.00 84.12 263 MET A N 1
ATOM 1988 C CA . MET A 1 263 ? 16.347 -21.040 -7.660 1.00 84.12 263 MET A CA 1
ATOM 1989 C C . MET A 1 263 ? 15.914 -21.544 -9.046 1.00 84.12 263 MET A C 1
ATOM 1991 O O . MET A 1 263 ? 16.586 -22.378 -9.661 1.00 84.12 263 MET A O 1
ATOM 1995 N N . LEU A 1 264 ? 14.773 -21.074 -9.554 1.00 81.62 264 LEU A N 1
ATOM 1996 C CA . LEU A 1 264 ? 14.285 -21.460 -10.877 1.00 81.62 264 LEU A CA 1
ATOM 1997 C C . LEU A 1 264 ? 14.933 -20.651 -12.010 1.00 81.62 264 LEU A C 1
ATOM 1999 O O . LEU A 1 264 ? 15.050 -21.179 -13.126 1.00 81.62 264 LEU A O 1
ATOM 2003 N N . MET A 1 265 ? 15.342 -19.409 -11.740 1.00 75.19 265 MET A N 1
ATOM 2004 C CA . MET A 1 265 ? 15.761 -18.434 -12.754 1.00 75.19 265 MET A CA 1
ATOM 2005 C C . MET A 1 265 ? 17.262 -18.115 -12.727 1.00 75.19 265 MET A C 1
ATOM 2007 O O . MET A 1 265 ? 17.804 -17.792 -13.783 1.00 75.19 265 MET A O 1
ATOM 2011 N N . ASP A 1 266 ? 17.933 -18.227 -11.581 1.00 71.00 266 ASP A N 1
ATOM 2012 C CA . ASP A 1 266 ? 19.380 -18.067 -11.449 1.00 71.00 266 ASP A CA 1
ATOM 2013 C C . ASP A 1 266 ? 20.090 -19.305 -12.003 1.00 71.00 266 ASP A C 1
ATOM 2015 O O . ASP A 1 266 ? 19.805 -20.450 -11.631 1.00 71.00 266 ASP A O 1
ATOM 2019 N N . ARG A 1 267 ? 20.973 -19.095 -12.982 1.00 66.19 267 ARG A N 1
ATOM 2020 C CA . ARG A 1 267 ? 21.637 -20.177 -13.715 1.00 66.19 267 ARG A CA 1
ATOM 2021 C C . ARG A 1 267 ? 23.126 -19.864 -13.859 1.00 66.19 267 ARG A C 1
ATOM 2023 O O . ARG A 1 267 ? 23.474 -18.806 -14.374 1.00 66.19 267 ARG A O 1
ATOM 2030 N N . PRO A 1 268 ? 24.021 -20.809 -13.512 1.00 56.69 268 PRO A N 1
ATOM 2031 C CA . PRO A 1 268 ? 25.467 -20.575 -13.490 1.00 56.69 268 PRO A CA 1
ATOM 2032 C C . PRO A 1 268 ? 26.126 -20.520 -14.882 1.00 56.69 268 PRO A C 1
ATOM 2034 O O . PRO A 1 268 ? 27.346 -20.401 -14.974 1.00 56.69 268 PRO A O 1
ATOM 2037 N N . ALA A 1 269 ? 25.358 -20.636 -15.970 1.00 56.06 269 ALA A N 1
ATOM 2038 C CA . ALA A 1 269 ? 25.883 -20.693 -17.330 1.00 56.06 269 ALA A CA 1
ATOM 2039 C C . ALA A 1 269 ? 25.455 -19.463 -18.141 1.00 56.06 269 ALA A C 1
ATOM 2041 O O . ALA A 1 269 ? 24.275 -19.269 -18.428 1.00 56.06 269 ALA A O 1
ATOM 2042 N N . TYR A 1 270 ? 26.443 -18.670 -18.556 1.00 54.62 270 TYR A N 1
ATOM 2043 C CA . TYR A 1 270 ? 26.257 -17.511 -19.423 1.00 54.62 270 TYR A CA 1
ATOM 2044 C C . TYR A 1 270 ? 26.712 -17.863 -20.838 1.00 54.62 270 TYR A C 1
ATOM 2046 O O . TYR A 1 270 ? 27.867 -18.230 -21.054 1.00 54.62 270 TYR A O 1
ATOM 2054 N N . ILE A 1 271 ? 25.813 -17.735 -21.812 1.00 52.75 271 ILE A N 1
ATOM 2055 C CA . ILE A 1 271 ? 26.158 -17.787 -23.234 1.00 52.75 271 ILE A CA 1
ATOM 2056 C C . ILE A 1 271 ? 25.793 -16.431 -23.825 1.00 52.75 271 ILE A C 1
ATOM 2058 O O . ILE A 1 271 ? 24.630 -16.033 -23.811 1.00 52.75 271 ILE A O 1
ATOM 2062 N N . ASN A 1 272 ? 26.791 -15.721 -24.346 1.00 54.38 272 ASN A N 1
ATOM 2063 C CA . ASN A 1 272 ? 26.571 -14.456 -25.036 1.00 54.38 272 ASN A CA 1
ATOM 2064 C C . ASN A 1 272 ? 26.096 -14.742 -26.461 1.00 54.38 272 ASN A C 1
ATOM 2066 O O . ASN A 1 272 ? 26.883 -15.167 -27.307 1.00 54.38 272 ASN A O 1
ATOM 2070 N N . VAL A 1 273 ? 24.813 -14.503 -26.728 1.00 55.50 273 VAL A N 1
ATOM 2071 C CA . VAL A 1 273 ? 24.253 -14.584 -28.078 1.00 55.50 273 VAL A CA 1
ATOM 2072 C C . VAL A 1 273 ? 24.109 -13.167 -28.627 1.00 55.50 273 VAL A C 1
ATOM 2074 O O . VAL A 1 273 ? 23.318 -12.370 -28.129 1.00 55.50 273 VAL A O 1
ATOM 2077 N N . MET A 1 274 ? 24.886 -12.852 -29.662 1.00 59.66 274 MET A N 1
ATOM 2078 C CA . MET A 1 274 ? 24.761 -11.602 -30.410 1.00 59.66 274 MET A CA 1
ATOM 2079 C C . MET A 1 274 ? 23.670 -11.772 -31.467 1.00 59.66 274 MET A C 1
ATOM 2081 O O . MET A 1 274 ? 23.915 -12.378 -32.509 1.00 59.66 274 MET A O 1
ATOM 2085 N N . VAL A 1 275 ? 22.473 -11.243 -31.209 1.00 68.12 275 VAL A N 1
ATOM 2086 C CA . VAL A 1 275 ? 21.400 -11.177 -32.210 1.00 68.12 275 VAL A CA 1
ATOM 2087 C C . VAL A 1 275 ? 21.112 -9.702 -32.493 1.00 68.12 275 VAL A C 1
ATOM 2089 O O . VAL A 1 275 ? 20.688 -9.007 -31.576 1.00 68.12 275 VAL A O 1
ATOM 2092 N N . PRO A 1 276 ? 21.366 -9.185 -33.709 1.00 72.69 276 PRO A N 1
ATOM 2093 C CA . PRO A 1 276 ? 21.163 -7.765 -34.011 1.00 72.69 276 PRO A CA 1
ATOM 2094 C C . PRO A 1 276 ? 19.676 -7.377 -34.077 1.00 72.69 276 PRO A C 1
ATOM 2096 O O . PRO A 1 276 ? 19.322 -6.232 -33.797 1.00 72.69 276 PRO A O 1
ATOM 2099 N N . GLU A 1 277 ? 18.806 -8.336 -34.404 1.00 82.50 277 GLU A N 1
ATOM 2100 C CA . GLU A 1 277 ? 17.356 -8.161 -34.470 1.00 82.50 277 GLU A CA 1
ATOM 2101 C C . GLU A 1 277 ? 16.664 -9.077 -33.463 1.00 82.50 277 GLU A C 1
ATOM 2103 O O . GLU A 1 277 ? 16.932 -10.276 -33.407 1.00 82.50 277 GLU A O 1
ATOM 2108 N N . VAL A 1 278 ? 15.739 -8.522 -32.687 1.00 84.12 278 VAL A N 1
ATOM 2109 C CA . VAL A 1 278 ? 14.933 -9.277 -31.724 1.00 84.12 278 VAL A CA 1
ATOM 2110 C C . VAL A 1 278 ? 13.455 -9.064 -31.986 1.00 84.12 278 VAL A C 1
ATOM 2112 O O . VAL A 1 278 ? 13.020 -8.008 -32.440 1.00 84.12 278 VAL A O 1
ATOM 2115 N N . GLN A 1 279 ? 12.663 -10.084 -31.682 1.00 84.19 279 GLN A N 1
ATOM 2116 C CA . GLN A 1 279 ? 11.214 -9.985 -31.687 1.00 84.19 279 GLN A CA 1
ATOM 2117 C C . GLN A 1 279 ? 10.748 -9.743 -30.251 1.00 84.19 279 GLN A C 1
ATOM 2119 O O . GLN A 1 279 ? 10.939 -10.588 -29.379 1.00 84.19 279 GLN A O 1
ATOM 2124 N N . VAL A 1 280 ? 10.158 -8.578 -30.000 1.00 83.50 280 VAL A N 1
ATOM 2125 C CA . VAL A 1 280 ? 9.692 -8.177 -28.669 1.00 83.50 280 VAL A CA 1
ATOM 2126 C C . VAL A 1 280 ? 8.186 -8.333 -28.621 1.00 83.50 280 VAL A C 1
ATOM 2128 O O . VAL A 1 280 ? 7.488 -7.790 -29.471 1.00 83.50 280 VAL A O 1
ATOM 2131 N N . THR A 1 281 ? 7.679 -9.071 -27.635 1.00 84.56 281 THR A N 1
ATOM 2132 C CA . THR A 1 281 ? 6.238 -9.212 -27.390 1.00 84.56 281 THR A CA 1
ATOM 2133 C C . THR A 1 281 ? 5.914 -8.662 -26.011 1.00 84.56 281 THR A C 1
ATOM 2135 O O . THR A 1 281 ? 6.488 -9.100 -25.014 1.00 84.56 281 THR A O 1
ATOM 2138 N N . ALA A 1 282 ? 4.994 -7.703 -25.944 1.00 83.12 282 ALA A N 1
ATOM 2139 C CA . ALA A 1 282 ? 4.578 -7.106 -24.684 1.00 83.12 282 ALA A CA 1
ATOM 2140 C C . ALA A 1 282 ? 3.518 -7.990 -24.014 1.00 83.12 282 ALA A C 1
ATOM 2142 O O . ALA A 1 282 ? 2.342 -7.919 -24.344 1.00 83.12 282 ALA A O 1
ATOM 2143 N N . THR A 1 283 ? 3.914 -8.853 -23.081 1.00 82.75 283 THR A N 1
ATOM 2144 C CA . THR A 1 283 ? 2.995 -9.821 -22.445 1.00 82.75 283 THR A CA 1
ATOM 2145 C C . THR A 1 283 ? 2.255 -9.274 -21.226 1.00 82.75 283 THR A C 1
ATOM 2147 O O . THR A 1 283 ? 1.311 -9.901 -20.753 1.00 82.75 283 THR A O 1
ATOM 2150 N N . THR A 1 284 ? 2.662 -8.113 -20.709 1.00 82.06 284 THR A N 1
ATOM 2151 C CA . THR A 1 284 ? 2.032 -7.467 -19.551 1.00 82.06 284 THR A CA 1
ATOM 2152 C C . THR A 1 284 ? 1.639 -6.026 -19.878 1.00 82.06 284 THR A C 1
ATOM 2154 O O . THR A 1 284 ? 2.310 -5.393 -20.701 1.00 82.06 284 THR A O 1
ATOM 2157 N N . PRO A 1 285 ? 0.619 -5.459 -19.201 1.00 80.62 285 PRO A N 1
ATOM 2158 C CA . PRO A 1 285 ? 0.252 -4.050 -19.361 1.00 80.62 285 PRO A CA 1
ATOM 2159 C C . PRO A 1 285 ? 1.414 -3.089 -19.090 1.00 80.62 285 PRO A C 1
ATOM 2161 O O . PRO A 1 285 ? 1.530 -2.056 -19.740 1.00 80.62 285 PRO A O 1
ATOM 2164 N N . LEU A 1 286 ? 2.306 -3.443 -18.160 1.00 78.81 286 LEU A N 1
ATOM 2165 C CA . LEU A 1 286 ? 3.480 -2.641 -17.826 1.00 78.81 286 LEU A CA 1
ATOM 2166 C C . LEU A 1 286 ? 4.516 -2.632 -18.962 1.00 78.81 286 LEU A C 1
ATOM 2168 O O . LEU A 1 286 ? 5.006 -1.572 -19.342 1.00 78.81 286 LEU A O 1
ATOM 2172 N N . ALA A 1 287 ? 4.826 -3.803 -19.527 1.00 81.44 287 ALA A N 1
ATOM 2173 C CA . ALA A 1 287 ? 5.725 -3.903 -20.675 1.00 81.44 287 ALA A CA 1
ATOM 2174 C C . ALA A 1 287 ? 5.138 -3.183 -21.899 1.00 81.44 287 ALA A C 1
ATOM 2176 O O . ALA A 1 287 ? 5.854 -2.479 -22.607 1.00 81.44 287 ALA A O 1
ATOM 2177 N N . ALA A 1 288 ? 3.826 -3.316 -22.108 1.00 80.88 288 ALA A N 1
ATOM 2178 C CA . ALA A 1 288 ? 3.097 -2.617 -23.159 1.00 80.88 288 ALA A CA 1
ATOM 2179 C C . ALA A 1 288 ? 3.168 -1.091 -22.980 1.00 80.88 288 ALA A C 1
ATOM 2181 O O . ALA A 1 288 ? 3.491 -0.387 -23.933 1.00 80.88 288 ALA A O 1
ATOM 2182 N N . ALA A 1 289 ? 2.962 -0.587 -21.757 1.00 79.50 289 ALA A N 1
ATOM 2183 C CA . ALA A 1 289 ? 3.120 0.829 -21.424 1.00 79.50 289 ALA A CA 1
ATOM 2184 C C . ALA A 1 289 ? 4.532 1.342 -21.741 1.00 79.50 289 ALA A C 1
ATOM 2186 O O . ALA A 1 289 ? 4.683 2.376 -22.385 1.00 79.50 289 ALA A O 1
ATOM 2187 N N . TYR A 1 290 ? 5.558 0.599 -21.317 1.00 80.12 290 TYR A N 1
ATOM 2188 C CA . TYR A 1 290 ? 6.954 1.002 -21.471 1.00 80.12 290 TYR A CA 1
ATOM 2189 C C . TYR A 1 290 ? 7.402 1.059 -22.937 1.00 80.12 290 TYR A C 1
ATOM 2191 O O . TYR A 1 290 ? 8.015 2.034 -23.361 1.00 80.12 290 TYR A O 1
ATOM 2199 N N . PHE A 1 291 ? 7.075 0.030 -23.722 1.00 80.62 291 PHE A N 1
ATOM 2200 C CA . PHE A 1 291 ? 7.436 -0.041 -25.141 1.00 80.62 291 PHE A CA 1
ATOM 2201 C C . PHE A 1 291 ? 6.426 0.635 -26.072 1.00 80.62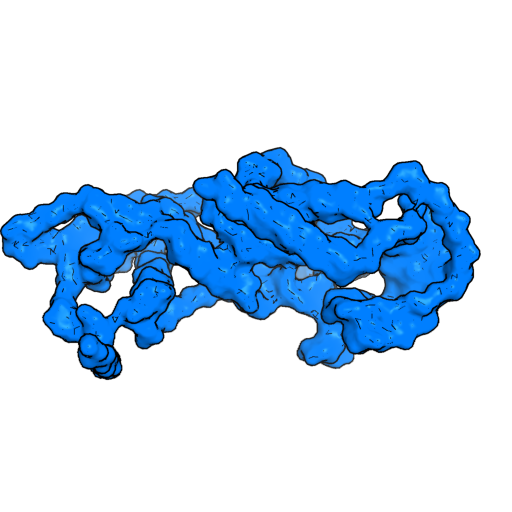 291 PHE A C 1
ATOM 2203 O O . PHE A 1 291 ? 6.591 0.569 -27.286 1.00 80.62 291 PHE A O 1
ATOM 2210 N N . ASN A 1 292 ? 5.385 1.277 -25.532 1.00 78.69 292 ASN A N 1
ATOM 2211 C CA . ASN A 1 292 ? 4.319 1.907 -26.313 1.00 78.69 292 ASN A CA 1
ATOM 2212 C C . ASN A 1 292 ? 3.548 0.926 -27.229 1.00 78.69 292 ASN A C 1
ATOM 2214 O O . ASN A 1 292 ? 3.095 1.288 -28.316 1.00 78.69 292 ASN A O 1
ATOM 2218 N N . MET A 1 293 ? 3.390 -0.320 -26.783 1.00 81.94 293 MET A N 1
ATOM 2219 C CA . MET A 1 293 ? 2.779 -1.438 -27.511 1.00 81.94 293 MET A CA 1
ATOM 2220 C C . MET A 1 293 ? 1.380 -1.778 -26.962 1.00 81.94 293 MET A C 1
ATOM 2222 O O . MET A 1 293 ? 0.965 -1.252 -25.931 1.00 81.94 293 MET A O 1
ATOM 2226 N N . LEU A 1 294 ? 0.639 -2.666 -27.638 1.00 83.25 294 LEU A N 1
ATOM 2227 C CA . LEU A 1 294 ? -0.555 -3.307 -27.068 1.00 83.25 294 LEU A CA 1
ATOM 2228 C C . LEU A 1 294 ? -0.154 -4.604 -26.355 1.00 83.25 294 LEU A C 1
ATOM 2230 O O . LEU A 1 294 ? 0.816 -5.261 -26.739 1.00 83.25 294 LEU A O 1
ATOM 2234 N N . VAL A 1 295 ? -0.907 -5.006 -25.331 1.00 83.81 295 VAL A N 1
ATOM 2235 C CA . VAL A 1 295 ? -0.674 -6.304 -24.685 1.00 83.81 295 VAL A CA 1
ATOM 2236 C C . VAL A 1 295 ? -0.912 -7.425 -25.702 1.00 83.81 295 VAL A C 1
ATOM 2238 O O . VAL A 1 295 ? -1.893 -7.424 -26.440 1.00 83.81 295 VAL A O 1
ATOM 2241 N N . GLY A 1 296 ? 0.025 -8.366 -25.775 1.00 84.06 296 GLY A N 1
ATOM 2242 C CA . GLY A 1 296 ? 0.048 -9.457 -26.746 1.00 84.06 296 GLY A CA 1
ATOM 2243 C C . GLY A 1 296 ? 0.570 -9.070 -28.132 1.00 84.06 296 GLY A C 1
ATOM 2244 O O . GLY A 1 296 ? 0.778 -9.962 -28.951 1.00 84.06 296 GLY A O 1
ATOM 2245 N N . SER A 1 297 ? 0.817 -7.783 -28.417 1.00 84.38 297 SER A N 1
ATOM 2246 C CA . SER A 1 297 ? 1.375 -7.386 -29.710 1.00 84.38 297 SER A CA 1
ATOM 2247 C C . SER A 1 297 ? 2.872 -7.646 -29.779 1.00 84.38 297 SER A C 1
ATOM 2249 O O . SER A 1 297 ? 3.578 -7.633 -28.766 1.00 84.38 297 SER A O 1
ATOM 2251 N N . THR A 1 298 ? 3.363 -7.793 -31.003 1.00 88.06 298 THR A N 1
ATOM 2252 C CA . THR A 1 298 ? 4.761 -8.088 -31.279 1.00 88.06 298 THR A CA 1
ATOM 2253 C C . THR A 1 298 ? 5.358 -7.039 -32.207 1.00 88.06 298 THR A C 1
ATOM 2255 O O . THR A 1 298 ? 4.732 -6.655 -33.192 1.00 88.06 298 THR A O 1
ATOM 2258 N N . ALA A 1 299 ? 6.577 -6.601 -31.910 1.00 86.50 299 ALA A N 1
ATOM 2259 C CA . ALA A 1 299 ? 7.323 -5.633 -32.699 1.00 86.50 299 ALA A CA 1
ATOM 2260 C C . ALA A 1 299 ? 8.743 -6.138 -32.972 1.00 86.50 299 ALA A C 1
ATOM 2262 O O . ALA A 1 299 ? 9.298 -6.943 -32.217 1.00 86.50 299 ALA A O 1
ATOM 2263 N N . LYS A 1 300 ? 9.337 -5.655 -34.066 1.00 88.31 300 LYS A N 1
ATOM 2264 C CA . LYS A 1 300 ? 10.768 -5.829 -34.309 1.00 88.31 300 LYS A CA 1
ATOM 2265 C C . LYS A 1 300 ? 11.530 -4.804 -33.481 1.00 88.31 300 LYS A C 1
ATOM 2267 O O . LYS A 1 300 ? 11.201 -3.621 -33.509 1.00 88.31 300 LYS A O 1
ATOM 2272 N N . GLY A 1 301 ? 12.539 -5.272 -32.767 1.00 85.56 301 GLY A N 1
ATOM 2273 C CA . GLY A 1 301 ? 13.454 -4.448 -32.003 1.00 85.56 301 GLY A CA 1
ATOM 2274 C C . GLY A 1 301 ? 14.895 -4.673 -32.423 1.00 85.56 301 GLY A C 1
ATOM 2275 O O . GLY A 1 301 ? 15.236 -5.663 -33.074 1.00 85.56 301 GLY A O 1
ATOM 2276 N N . THR A 1 302 ? 15.748 -3.746 -32.022 1.00 85.56 302 THR A N 1
ATOM 2277 C CA . THR A 1 302 ? 17.196 -3.903 -32.105 1.00 85.56 302 THR A CA 1
ATOM 2278 C C . THR A 1 302 ? 17.724 -4.333 -30.749 1.00 85.56 302 THR A C 1
ATOM 2280 O O . THR A 1 302 ? 17.234 -3.896 -29.708 1.00 85.56 302 THR A O 1
ATOM 2283 N N . ALA A 1 303 ? 18.720 -5.210 -30.752 1.00 83.88 303 ALA A N 1
ATOM 2284 C CA . ALA A 1 303 ? 19.413 -5.619 -29.543 1.00 83.88 303 ALA A CA 1
ATOM 2285 C C . ALA A 1 303 ? 20.872 -5.179 -29.633 1.00 83.88 303 ALA A C 1
ATOM 2287 O O . ALA A 1 303 ? 21.595 -5.521 -30.569 1.00 83.88 303 ALA A O 1
ATOM 2288 N N . VAL A 1 304 ? 21.298 -4.399 -28.645 1.00 79.94 304 VAL A N 1
ATOM 2289 C CA . VAL A 1 304 ? 22.687 -3.976 -28.486 1.00 79.94 304 VAL A CA 1
ATOM 2290 C C . VAL A 1 304 ? 23.237 -4.656 -27.244 1.00 79.94 304 VAL A C 1
ATOM 2292 O O . VAL A 1 304 ? 22.613 -4.629 -26.181 1.00 79.94 304 VAL A O 1
ATOM 2295 N N . LEU A 1 305 ? 24.407 -5.280 -27.375 1.00 70.94 305 LEU A N 1
ATOM 2296 C CA . LEU A 1 305 ? 25.071 -5.917 -26.244 1.00 70.94 305 LEU A CA 1
ATOM 2297 C C . LEU A 1 305 ? 25.377 -4.859 -25.175 1.00 70.94 305 LEU A C 1
ATOM 2299 O O . LEU A 1 305 ? 26.089 -3.887 -25.434 1.00 70.94 305 LEU A O 1
ATOM 2303 N N . GLY A 1 306 ? 24.810 -5.039 -23.986 1.00 66.00 306 GLY A N 1
ATOM 2304 C CA . GLY A 1 306 ? 25.128 -4.238 -22.815 1.00 66.00 306 GLY A CA 1
ATOM 2305 C C . GLY A 1 306 ? 26.351 -4.782 -22.078 1.00 66.00 306 GLY A C 1
ATOM 2306 O O . GLY A 1 306 ? 26.978 -5.763 -22.479 1.00 66.00 306 GLY A O 1
ATOM 2307 N N . LYS A 1 307 ? 26.695 -4.135 -20.963 1.00 61.69 307 LYS A N 1
ATOM 2308 C CA . LYS A 1 307 ? 27.646 -4.691 -19.992 1.00 61.69 307 LYS A CA 1
ATOM 2309 C C . LYS A 1 307 ? 26.929 -5.738 -19.122 1.00 61.69 307 LYS A C 1
ATOM 2311 O O . LYS A 1 307 ? 25.730 -5.614 -18.880 1.00 61.69 307 LYS A O 1
ATOM 2316 N N . ASP A 1 308 ? 27.666 -6.753 -18.670 1.00 61.81 308 ASP A N 1
ATOM 2317 C CA . ASP A 1 308 ? 27.247 -7.705 -17.624 1.00 61.81 308 ASP A CA 1
ATOM 2318 C C . ASP A 1 308 ? 26.028 -8.597 -17.960 1.00 61.81 308 ASP A C 1
ATOM 2320 O O . ASP A 1 308 ? 25.063 -8.661 -17.204 1.00 61.81 308 ASP A O 1
ATOM 2324 N N . ALA A 1 309 ? 26.067 -9.304 -19.101 1.00 62.69 309 ALA A N 1
ATOM 2325 C CA . ALA A 1 309 ? 25.034 -10.260 -19.556 1.00 62.69 309 ALA A CA 1
ATOM 2326 C C . ALA A 1 309 ? 23.624 -9.665 -19.771 1.00 62.69 309 ALA A C 1
ATOM 2328 O O . ALA A 1 309 ? 22.625 -10.385 -19.861 1.00 62.69 309 ALA A O 1
ATOM 2329 N N . ARG A 1 310 ? 23.537 -8.337 -19.879 1.00 71.25 310 ARG A N 1
ATOM 2330 C CA . ARG A 1 310 ? 22.304 -7.625 -20.206 1.00 71.25 310 ARG A CA 1
ATOM 2331 C C . ARG A 1 310 ? 22.334 -7.149 -21.649 1.00 71.25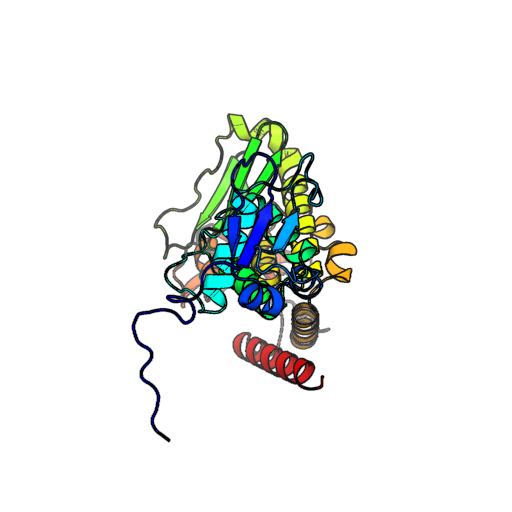 310 ARG A C 1
ATOM 2333 O O . ARG A 1 310 ? 23.366 -6.714 -22.154 1.00 71.25 310 ARG A O 1
ATOM 2340 N N . VAL A 1 311 ? 21.184 -7.199 -22.301 1.00 75.81 311 VAL A N 1
ATOM 2341 C CA . VAL A 1 311 ? 20.978 -6.714 -23.663 1.00 75.81 311 VAL A CA 1
ATOM 2342 C C . VAL A 1 311 ? 20.087 -5.487 -23.595 1.00 75.81 311 VAL A C 1
ATOM 2344 O O . VAL A 1 311 ? 19.024 -5.510 -22.975 1.00 75.81 311 VAL A O 1
ATOM 2347 N N . LEU A 1 312 ? 20.530 -4.401 -24.219 1.00 81.12 312 LEU A N 1
ATOM 2348 C CA . LEU A 1 312 ? 19.693 -3.231 -24.416 1.00 81.12 312 LEU A CA 1
ATOM 2349 C C . LEU A 1 312 ? 18.789 -3.503 -25.617 1.00 81.12 312 LEU A C 1
ATOM 2351 O O . LEU A 1 312 ? 19.274 -3.636 -26.740 1.00 81.12 312 LEU A O 1
ATOM 2355 N N . VAL A 1 313 ? 17.489 -3.611 -25.369 1.00 82.44 313 VAL A N 1
ATOM 2356 C CA . VAL A 1 313 ? 16.478 -3.875 -26.392 1.00 82.44 313 VAL A CA 1
ATOM 2357 C C . VAL A 1 313 ? 15.743 -2.582 -26.712 1.00 82.44 313 VAL A C 1
ATOM 2359 O O . VAL A 1 313 ? 15.100 -2.000 -25.837 1.00 82.44 313 VAL A O 1
ATOM 2362 N N . GLY A 1 314 ? 15.847 -2.138 -27.963 1.00 82.00 314 GLY A N 1
ATOM 2363 C CA . GLY A 1 314 ? 15.183 -0.951 -28.487 1.00 82.00 314 GLY A CA 1
ATOM 2364 C C . GLY A 1 314 ? 13.975 -1.300 -29.353 1.00 82.00 314 GLY A C 1
ATOM 2365 O O . GLY A 1 314 ? 14.103 -2.094 -30.281 1.00 82.00 314 GLY A O 1
ATOM 2366 N N . VAL A 1 315 ? 12.820 -0.683 -29.095 1.00 81.31 315 VAL A N 1
ATOM 2367 C CA . VAL A 1 315 ? 11.602 -0.783 -29.922 1.00 81.31 315 VAL A CA 1
ATOM 2368 C C . VAL A 1 315 ? 10.980 0.605 -30.034 1.00 81.31 315 VAL A C 1
ATOM 2370 O O . VAL A 1 315 ? 10.715 1.231 -29.015 1.00 81.31 315 VAL A O 1
ATOM 2373 N N . GLU A 1 316 ? 10.775 1.100 -31.260 1.00 77.50 316 GLU A N 1
ATOM 2374 C CA . GLU A 1 316 ? 10.069 2.370 -31.542 1.00 77.50 316 GLU A CA 1
ATOM 2375 C C . GLU A 1 316 ? 10.519 3.580 -30.683 1.00 77.50 316 GLU A C 1
ATOM 2377 O O . GLU A 1 316 ? 9.727 4.452 -30.338 1.00 77.50 316 GLU A O 1
ATOM 2382 N N . GLY A 1 317 ? 11.811 3.652 -30.335 1.00 71.69 317 GLY A N 1
ATOM 2383 C CA . GLY A 1 317 ? 12.391 4.744 -29.537 1.00 71.69 317 GLY A CA 1
ATOM 2384 C C . GLY A 1 317 ? 12.387 4.529 -28.017 1.00 71.69 317 GLY A C 1
ATOM 2385 O O . GLY A 1 317 ? 13.038 5.294 -27.307 1.00 71.69 317 GLY A O 1
ATOM 2386 N N . ALA A 1 318 ? 11.739 3.477 -27.511 1.00 75.88 318 ALA A N 1
ATOM 2387 C CA . ALA A 1 318 ? 11.891 3.010 -26.135 1.00 75.88 318 ALA A CA 1
ATOM 2388 C C . ALA A 1 318 ? 13.061 2.019 -26.035 1.00 75.88 318 ALA A C 1
ATOM 2390 O O . ALA A 1 318 ? 13.275 1.213 -26.941 1.00 75.88 318 ALA A O 1
ATOM 2391 N N . MET A 1 319 ? 13.821 2.060 -24.937 1.00 78.31 319 MET A N 1
ATOM 2392 C CA . MET A 1 319 ? 14.963 1.168 -24.705 1.00 78.31 319 MET A CA 1
ATOM 2393 C C . MET A 1 319 ? 14.882 0.546 -23.316 1.00 78.31 319 MET A C 1
ATOM 2395 O O . MET A 1 319 ? 14.964 1.274 -22.337 1.00 78.31 319 MET A O 1
ATOM 2399 N N . ALA A 1 320 ? 14.787 -0.781 -23.219 1.00 77.06 320 ALA A N 1
ATOM 2400 C CA . ALA A 1 320 ? 14.824 -1.492 -21.941 1.00 77.06 320 ALA A CA 1
ATOM 2401 C C . ALA A 1 320 ? 16.113 -2.297 -21.801 1.00 77.06 320 ALA A C 1
ATOM 2403 O O . ALA A 1 320 ? 16.588 -2.909 -22.760 1.00 77.06 320 ALA A O 1
ATOM 2404 N N . LEU A 1 321 ? 16.648 -2.352 -20.586 1.00 75.81 321 LEU A N 1
ATOM 2405 C CA . LEU A 1 321 ? 17.735 -3.262 -20.259 1.00 75.81 321 LEU A CA 1
ATOM 2406 C C . LEU A 1 321 ? 17.140 -4.612 -19.849 1.00 75.81 321 LEU A C 1
ATOM 2408 O O . LEU A 1 321 ? 16.443 -4.705 -18.841 1.00 75.81 321 LEU A O 1
ATOM 2412 N N . VAL A 1 322 ? 17.407 -5.652 -20.633 1.00 75.94 322 VAL A N 1
ATOM 2413 C CA . VAL A 1 322 ? 16.839 -6.990 -20.441 1.00 75.94 322 VAL A CA 1
ATOM 2414 C C . VAL A 1 322 ? 17.950 -7.958 -20.059 1.00 75.94 322 VAL A C 1
ATOM 2416 O O . VAL A 1 322 ? 19.014 -7.974 -20.674 1.00 75.94 322 VAL A O 1
ATOM 2419 N N . THR A 1 323 ? 17.709 -8.783 -19.046 1.00 73.75 323 THR A N 1
ATOM 2420 C CA . THR A 1 323 ? 18.594 -9.908 -18.731 1.00 73.75 323 THR A CA 1
ATOM 2421 C C . THR A 1 323 ? 18.276 -11.057 -19.679 1.00 73.75 323 THR A C 1
ATOM 2423 O O . THR A 1 323 ? 17.136 -11.517 -19.731 1.00 73.75 323 THR A O 1
ATOM 2426 N N . THR A 1 324 ? 19.272 -11.529 -20.425 1.00 67.19 324 THR A N 1
ATOM 2427 C CA . THR A 1 324 ? 19.131 -12.726 -21.258 1.00 67.19 324 THR A CA 1
ATOM 2428 C C . THR A 1 324 ? 19.571 -13.950 -20.473 1.00 67.19 324 THR A C 1
ATOM 2430 O O . THR A 1 324 ? 20.702 -13.997 -19.996 1.00 67.19 324 THR A O 1
ATOM 2433 N N . THR A 1 325 ? 18.703 -14.952 -20.367 1.00 65.50 325 THR A N 1
ATOM 2434 C CA . THR A 1 325 ? 19.035 -16.258 -19.789 1.00 65.50 325 THR A CA 1
ATOM 2435 C C . THR A 1 325 ? 18.951 -17.333 -20.868 1.00 65.50 325 THR A C 1
ATOM 2437 O O . THR A 1 325 ? 18.132 -17.247 -21.785 1.00 65.50 325 THR A O 1
ATOM 2440 N N . VAL A 1 326 ? 19.822 -18.343 -20.789 1.00 64.94 326 VAL A N 1
ATOM 2441 C CA . VAL A 1 326 ? 19.784 -19.500 -21.691 1.00 64.94 326 VAL A CA 1
ATOM 2442 C C . VAL A 1 326 ? 19.258 -20.715 -20.941 1.00 64.94 326 VAL A C 1
ATOM 2444 O O . VAL A 1 326 ? 19.797 -21.102 -19.906 1.00 64.94 326 VAL A O 1
ATOM 2447 N N . GLY A 1 327 ? 18.205 -21.325 -21.485 1.00 65.50 327 GLY A N 1
ATOM 2448 C CA . GLY A 1 327 ? 17.468 -22.390 -20.810 1.00 65.50 327 GLY A CA 1
ATOM 2449 C C . GLY A 1 327 ? 16.583 -21.863 -19.676 1.00 65.50 327 GLY A C 1
ATOM 2450 O O . GLY A 1 327 ? 16.298 -20.671 -19.588 1.00 65.50 327 GLY A O 1
ATOM 2451 N N . GLY A 1 328 ? 16.130 -22.771 -18.813 1.00 71.25 328 GLY A N 1
ATOM 2452 C CA . GLY A 1 328 ? 15.159 -22.468 -17.762 1.00 71.25 328 GLY A CA 1
ATOM 2453 C C . GLY A 1 328 ? 13.717 -22.750 -18.182 1.00 71.25 328 GLY A C 1
ATOM 2454 O O . GLY A 1 328 ? 13.435 -23.184 -19.299 1.00 71.25 328 GLY A O 1
ATOM 2455 N N . LEU A 1 329 ? 12.803 -22.566 -17.234 1.00 77.75 329 LEU A N 1
ATOM 2456 C CA . LEU A 1 329 ? 11.378 -22.780 -17.457 1.00 77.75 329 LEU A CA 1
ATOM 2457 C C . LEU A 1 329 ? 10.759 -21.555 -18.122 1.00 77.75 329 LEU A C 1
ATOM 2459 O O . LEU A 1 329 ? 11.176 -20.424 -17.870 1.00 77.75 329 LEU A O 1
ATOM 2463 N N . ALA A 1 330 ? 9.723 -21.781 -18.928 1.00 77.94 330 ALA A N 1
ATOM 2464 C CA . ALA A 1 330 ? 8.912 -20.687 -19.439 1.00 77.94 330 ALA A CA 1
ATOM 2465 C C . ALA A 1 330 ? 8.321 -19.866 -18.264 1.00 77.94 330 ALA A C 1
ATOM 2467 O O . ALA A 1 330 ? 8.034 -20.445 -17.207 1.00 77.94 330 ALA A O 1
ATOM 2468 N N . PRO A 1 331 ? 8.156 -18.533 -18.394 1.00 75.88 331 PRO A N 1
ATOM 2469 C CA . PRO A 1 331 ? 7.736 -17.676 -17.281 1.00 75.88 331 PRO A CA 1
ATOM 2470 C C . PRO A 1 331 ? 6.416 -18.091 -16.620 1.00 75.88 331 PRO A C 1
ATOM 2472 O O . PRO A 1 331 ? 6.276 -17.989 -15.403 1.00 75.88 331 PRO A O 1
ATOM 2475 N N . ASP A 1 332 ? 5.463 -18.584 -17.407 1.00 80.31 332 ASP A N 1
ATOM 2476 C CA . ASP A 1 332 ? 4.173 -19.112 -16.960 1.00 80.31 332 ASP A CA 1
ATOM 2477 C C . ASP A 1 332 ? 4.329 -20.407 -16.150 1.00 80.31 332 ASP A C 1
ATOM 2479 O O . ASP A 1 332 ? 3.721 -20.554 -15.087 1.00 80.31 332 ASP A O 1
ATOM 2483 N N . VAL A 1 333 ? 5.208 -21.308 -16.594 1.00 85.19 333 VAL A N 1
ATOM 2484 C CA . VAL A 1 333 ? 5.548 -22.539 -15.867 1.00 85.19 333 VAL A CA 1
ATOM 2485 C C . VAL A 1 333 ? 6.263 -22.210 -14.557 1.00 85.19 333 VAL A C 1
ATOM 2487 O O . VAL A 1 333 ? 5.912 -22.754 -13.514 1.00 85.19 333 VAL A O 1
ATOM 2490 N N . CYS A 1 334 ? 7.223 -21.282 -14.579 1.00 84.81 334 CYS A N 1
ATOM 2491 C CA . CYS A 1 334 ? 7.917 -20.816 -13.379 1.00 84.81 334 CYS A CA 1
ATOM 2492 C C . CYS A 1 334 ? 6.936 -20.192 -12.374 1.00 84.81 334 CYS A C 1
ATOM 2494 O O . CYS A 1 334 ? 6.931 -20.569 -11.205 1.00 84.81 334 CYS A O 1
ATOM 2496 N N . ALA A 1 335 ? 6.047 -19.301 -12.827 1.00 84.56 335 ALA A N 1
ATOM 2497 C CA . ALA A 1 335 ? 5.031 -18.692 -11.970 1.00 84.56 335 ALA A CA 1
ATOM 2498 C C . ALA A 1 335 ? 4.103 -19.739 -11.336 1.00 84.56 335 ALA A C 1
ATOM 2500 O O . ALA A 1 335 ? 3.785 -19.638 -10.150 1.00 84.56 335 ALA A O 1
ATOM 2501 N N . LYS A 1 336 ? 3.706 -20.761 -12.105 1.00 90.56 336 LYS A N 1
ATOM 2502 C CA . LYS A 1 336 ? 2.914 -21.886 -11.603 1.00 90.56 336 LYS A CA 1
ATOM 2503 C C . LYS A 1 336 ? 3.664 -22.663 -10.516 1.00 90.56 336 LYS A C 1
ATOM 2505 O O . LYS A 1 336 ? 3.116 -22.839 -9.434 1.00 90.56 336 LYS A O 1
ATOM 2510 N N . LEU A 1 337 ? 4.911 -23.065 -10.771 1.00 89.56 337 LEU A N 1
ATOM 2511 C CA . LEU A 1 337 ? 5.707 -23.832 -9.807 1.00 89.56 337 LEU A CA 1
ATOM 2512 C C . LEU A 1 337 ? 6.013 -23.043 -8.533 1.00 89.56 337 LEU A C 1
ATOM 2514 O O . LEU A 1 337 ? 5.944 -23.606 -7.448 1.00 89.56 337 LEU A O 1
ATOM 2518 N N . VAL A 1 338 ? 6.311 -21.743 -8.637 1.00 89.00 338 VAL A N 1
ATOM 2519 C CA . VAL A 1 338 ? 6.497 -20.887 -7.454 1.00 89.00 338 VAL A CA 1
ATOM 2520 C C . VAL A 1 338 ? 5.220 -20.856 -6.621 1.00 89.00 338 VAL A C 1
ATOM 2522 O O . VAL A 1 338 ? 5.285 -21.009 -5.407 1.00 89.00 338 VAL A O 1
ATOM 2525 N N . LYS A 1 339 ? 4.052 -20.704 -7.256 1.00 89.38 339 LYS A N 1
ATOM 2526 C CA . LYS A 1 339 ? 2.767 -20.703 -6.549 1.00 89.38 339 LYS A CA 1
ATOM 2527 C C . LYS A 1 339 ? 2.501 -22.035 -5.841 1.00 89.38 339 LYS A C 1
ATOM 2529 O O . LYS A 1 339 ? 2.054 -22.023 -4.701 1.00 89.38 339 LYS A O 1
ATOM 2534 N N . GLU A 1 340 ? 2.770 -23.156 -6.506 1.00 90.56 340 GLU A N 1
ATOM 2535 C CA . GLU A 1 340 ? 2.617 -24.499 -5.930 1.00 90.56 340 GLU A CA 1
ATOM 2536 C C . GLU A 1 340 ? 3.579 -24.725 -4.755 1.00 90.56 340 GLU A C 1
ATOM 2538 O O . GLU A 1 340 ? 3.156 -25.193 -3.703 1.00 90.56 340 GLU A O 1
ATOM 2543 N N . ALA A 1 341 ? 4.846 -24.325 -4.896 1.00 87.69 341 ALA A N 1
ATOM 2544 C CA . ALA A 1 341 ? 5.849 -24.451 -3.840 1.00 87.69 341 ALA A CA 1
ATOM 2545 C C . ALA A 1 341 ? 5.515 -23.593 -2.611 1.00 87.69 341 ALA A C 1
ATOM 2547 O O . ALA A 1 341 ? 5.655 -24.053 -1.482 1.00 87.69 341 ALA A O 1
ATOM 2548 N N . VAL A 1 342 ? 5.049 -22.359 -2.825 1.00 88.38 342 VAL A N 1
ATOM 2549 C CA . VAL A 1 342 ? 4.633 -21.461 -1.739 1.00 88.38 342 VAL A CA 1
ATOM 2550 C C . VAL A 1 342 ? 3.389 -22.002 -1.041 1.00 88.38 342 VAL A C 1
ATOM 2552 O O . VAL A 1 342 ? 3.349 -21.983 0.180 1.00 88.38 342 VAL A O 1
ATOM 2555 N N . ALA A 1 343 ? 2.402 -22.518 -1.780 1.00 88.56 343 ALA A N 1
ATOM 2556 C CA . ALA A 1 343 ? 1.217 -23.128 -1.176 1.00 88.56 343 ALA A CA 1
ATOM 2557 C C . ALA A 1 343 ? 1.588 -24.323 -0.285 1.00 88.56 343 ALA A C 1
ATOM 2559 O O . ALA A 1 343 ? 1.188 -24.354 0.871 1.00 88.56 343 ALA A O 1
ATOM 2560 N N . ALA A 1 344 ? 2.427 -25.239 -0.782 1.00 87.94 344 ALA A N 1
ATOM 2561 C CA . ALA A 1 344 ? 2.884 -26.390 -0.004 1.00 87.94 344 ALA A CA 1
ATOM 2562 C C . ALA A 1 344 ? 3.640 -25.973 1.271 1.00 87.94 344 ALA A C 1
ATOM 2564 O O . ALA A 1 344 ? 3.399 -26.523 2.337 1.00 87.94 344 ALA A O 1
ATOM 2565 N N . ALA A 1 345 ? 4.506 -24.958 1.185 1.00 86.31 345 ALA A N 1
ATOM 2566 C CA . ALA A 1 345 ? 5.268 -24.469 2.336 1.00 86.31 345 ALA A CA 1
ATOM 2567 C C . ALA A 1 345 ? 4.407 -23.788 3.417 1.00 86.31 345 ALA A C 1
ATOM 2569 O O . ALA A 1 345 ? 4.866 -23.646 4.546 1.00 86.31 345 ALA A O 1
ATOM 2570 N N . LEU A 1 346 ? 3.198 -23.334 3.072 1.00 86.81 346 LEU A N 1
ATOM 2571 C CA . LEU A 1 346 ? 2.270 -22.673 3.995 1.00 86.81 346 LEU A CA 1
ATOM 2572 C C . LEU A 1 346 ? 1.200 -23.624 4.559 1.00 86.81 346 LEU A C 1
ATOM 2574 O O . LEU A 1 346 ? 0.512 -23.242 5.497 1.00 86.81 346 LEU A O 1
ATOM 2578 N N . GLU A 1 347 ? 1.026 -24.821 3.985 1.00 80.94 347 GLU A N 1
ATOM 2579 C CA . GLU A 1 347 ? 0.053 -25.833 4.440 1.00 80.94 347 GLU A CA 1
ATOM 2580 C C . GLU A 1 347 ? 0.597 -26.753 5.551 1.00 80.94 347 GLU A C 1
ATOM 2582 O O . GLU A 1 347 ? -0.190 -27.398 6.241 1.00 80.94 347 GLU A O 1
ATOM 2587 N N . ASP A 1 348 ? 1.918 -26.809 5.738 1.00 60.53 348 ASP A N 1
ATOM 2588 C CA . ASP A 1 348 ? 2.590 -27.662 6.733 1.00 60.53 348 ASP A CA 1
ATOM 2589 C C . ASP A 1 348 ? 2.620 -27.063 8.171 1.00 60.53 348 ASP A C 1
ATOM 2591 O O . ASP A 1 348 ? 3.277 -27.626 9.053 1.00 60.53 348 ASP A O 1
ATOM 2595 N N . GLU A 1 349 ? 1.909 -25.955 8.436 1.00 55.75 349 GLU A N 1
ATOM 2596 C CA . GLU A 1 349 ? 1.759 -25.297 9.760 1.00 55.75 349 GLU A CA 1
ATOM 2597 C C . GLU A 1 349 ? 0.292 -25.252 10.237 1.00 55.75 349 GLU A C 1
ATOM 2599 O O . GLU A 1 349 ? 0.066 -25.459 11.454 1.00 55.75 349 GLU A O 1
#

Radius of gyration: 24.5 Å; chains: 1; bounding box: 63×53×71 Å

Foldseek 3Di:
DDDPPDDPQFPCNPPFFQAFEAAAPDPGTDGHHLVLVLVFFVQSVPFDHDPVSHRGYDYQHQPDFPPGPHTQDPLLVLLLRLLSCCVVVRDVVSDRPQDLEVVVCRSNLRVSVVRRGDLVSLLVNLQVLLPDQRYWYWFDDPPDIATHGLPQWAWFADPQFIWIWGFCVVPVDGIDGRDDNVVRNVCVVVQLVRVLQSLLVQLLSCLQSVSQSNNVSSVSSVVLQCQQPPGRSNNVPVPSNVDPSSVVRHRVLVVLLVVLLCVQAPDPDADDDDDQKDKDAAQDSSSCRQLVHHHRDIFIWGWDDDPDQWIFTGHPHGTGTHHDDDDGDDPVVSVVVSVVSSVVVVVVD

Sequence (349 aa):
MAKRKRGPDGPLSDSPPDLHILVAGREEPLPAHRRVLSLFSGVVDGLPSNTDGSPTPWDLRGLVLEGESGPVASAVVERWLDAVYHFSRVDASRRPQLPSTLAEARPLLLLADAVGTAQGLMDSLGGALADRPDLALTVAVGDLKVDLQLKGRIHFITQGDLCYMTSRETAPAYGHVLVAKEAFQPHKAAFPSAVALELESWLHLAGRLNLVPLARALMGFVKAELTGSACSILHSTISTVISPRVFQFMPRELMFEAFARDMLMDRPAYINVMVPEVQVTATTPLAAAYFNMLVGSTAKGTAVLGKDARVLVGVEGAMALVTTTVGGLAPDVCAKLVKEAVAAALEDE

Organism: NCBI:txid47281

pLDDT: mean 86.35, std 12.75, range [35.12, 98.19]